Protein AF-A0A849PS55-F1 (afdb_monomer_lite)

Structure (mmCIF, N/CA/C/O backbone):
data_AF-A0A849PS55-F1
#
_entry.id   AF-A0A849PS55-F1
#
loop_
_atom_site.group_PDB
_atom_site.id
_atom_site.type_symbol
_atom_site.label_atom_id
_atom_site.label_alt_id
_atom_site.label_comp_id
_atom_site.label_asym_id
_atom_site.label_entity_id
_atom_site.label_seq_id
_atom_site.pdbx_PDB_ins_code
_atom_site.Cartn_x
_atom_site.Cartn_y
_atom_site.Cartn_z
_atom_site.occupancy
_atom_site.B_iso_or_equiv
_atom_site.auth_seq_id
_atom_site.auth_comp_id
_atom_site.auth_asym_id
_atom_site.auth_atom_id
_atom_site.pdbx_PDB_model_num
ATOM 1 N N . MET A 1 1 ? -7.840 -4.695 31.602 1.00 56.06 1 MET A N 1
ATOM 2 C CA . MET A 1 1 ? -7.230 -6.042 31.781 1.00 56.06 1 MET A CA 1
ATOM 3 C C . MET A 1 1 ? -6.314 -6.286 30.586 1.00 56.06 1 MET A C 1
ATOM 5 O O . MET A 1 1 ? -6.640 -5.770 29.528 1.00 56.06 1 MET A O 1
ATOM 9 N N . GLU A 1 2 ? -5.178 -6.975 30.726 1.00 69.38 2 GLU A N 1
ATOM 10 C CA . GLU A 1 2 ? -4.249 -7.194 29.599 1.00 69.38 2 GLU A CA 1
ATOM 11 C C . GLU A 1 2 ? -4.324 -8.646 29.107 1.00 69.38 2 GLU A C 1
ATOM 13 O O . GLU A 1 2 ? -4.064 -9.576 29.873 1.00 69.38 2 GLU A O 1
ATOM 18 N N . GLN A 1 3 ? -4.688 -8.835 27.836 1.00 82.94 3 GLN A N 1
ATOM 19 C CA . GLN A 1 3 ? -4.616 -10.119 27.136 1.00 82.94 3 GLN A CA 1
ATOM 20 C C . GLN A 1 3 ? -3.331 -10.145 26.301 1.00 82.94 3 GLN A C 1
ATOM 22 O O . GLN A 1 3 ? -3.049 -9.205 25.558 1.00 82.94 3 GLN A O 1
ATOM 27 N N . SER A 1 4 ? -2.525 -11.206 26.410 1.00 91.31 4 SER A N 1
ATOM 28 C CA . SER A 1 4 ? -1.261 -11.279 25.669 1.00 91.31 4 SER A CA 1
ATOM 29 C C . SER A 1 4 ? -1.459 -11.784 24.237 1.00 91.31 4 SER A C 1
ATOM 31 O O . SER A 1 4 ? -2.313 -12.630 23.964 1.00 91.31 4 SER A O 1
ATOM 33 N N . ILE A 1 5 ? -0.600 -11.330 23.319 1.00 92.50 5 ILE A N 1
ATOM 34 C CA . ILE A 1 5 ? -0.560 -11.826 21.932 1.00 92.50 5 ILE A CA 1
ATOM 35 C C . ILE A 1 5 ? -0.386 -13.354 21.898 1.00 92.50 5 ILE A C 1
ATOM 37 O O . ILE A 1 5 ? -0.986 -14.034 21.072 1.00 92.50 5 ILE A O 1
ATOM 41 N N . GLU A 1 6 ? 0.392 -13.920 22.825 1.00 94.12 6 GLU A N 1
ATOM 42 C CA . GLU A 1 6 ? 0.578 -15.370 22.920 1.00 94.12 6 GLU A CA 1
ATOM 43 C C . GLU A 1 6 ? -0.731 -16.100 23.255 1.00 94.12 6 GLU A C 1
ATOM 45 O O . GLU A 1 6 ? -1.026 -17.142 22.674 1.00 94.12 6 GLU A O 1
ATOM 50 N N . GLN A 1 7 ? -1.542 -15.555 24.165 1.00 94.44 7 GLN A N 1
ATOM 51 C CA . GLN A 1 7 ? -2.845 -16.130 24.501 1.00 94.44 7 GLN A CA 1
ATOM 52 C C . GLN A 1 7 ? -3.803 -16.070 23.309 1.00 94.44 7 GLN A C 1
ATOM 54 O O . GLN A 1 7 ? -4.452 -17.074 23.013 1.00 94.44 7 GLN A O 1
ATOM 59 N N . ILE A 1 8 ? -3.840 -14.936 22.602 1.00 95.88 8 ILE A N 1
ATOM 60 C CA . ILE A 1 8 ? -4.640 -14.756 21.381 1.00 95.88 8 ILE A CA 1
ATOM 61 C C . ILE A 1 8 ? -4.230 -15.783 20.322 1.00 95.88 8 ILE A C 1
ATOM 63 O O . ILE A 1 8 ? -5.078 -16.503 19.801 1.00 95.88 8 ILE A O 1
ATOM 67 N N . ASN A 1 9 ? -2.928 -15.933 20.069 1.00 95.44 9 ASN A N 1
ATOM 68 C CA . ASN A 1 9 ? -2.418 -16.905 19.102 1.00 95.44 9 ASN A CA 1
ATOM 69 C C . ASN A 1 9 ? -2.817 -18.343 19.464 1.00 95.44 9 ASN A C 1
ATOM 71 O O . ASN A 1 9 ? -3.275 -19.080 18.596 1.00 95.44 9 ASN A O 1
ATOM 75 N N . ARG A 1 10 ? -2.752 -18.732 20.747 1.00 97.06 10 ARG A N 1
ATOM 76 C CA . ARG A 1 10 ? -3.225 -20.059 21.186 1.00 97.06 10 ARG A CA 1
ATOM 77 C C . ARG A 1 10 ? -4.725 -20.260 20.951 1.00 97.06 10 ARG A C 1
ATOM 79 O O . ARG A 1 10 ? -5.136 -21.386 20.683 1.00 97.06 10 ARG A O 1
ATOM 86 N N . LYS A 1 11 ? -5.553 -19.215 21.083 1.00 97.06 11 LYS A N 1
ATOM 87 C CA . LYS A 1 11 ? -6.988 -19.292 20.750 1.00 97.06 11 LYS A CA 1
ATOM 88 C C . LYS A 1 11 ? -7.195 -19.439 19.240 1.00 97.06 11 LYS A C 1
ATOM 90 O O . LYS A 1 11 ? -8.008 -20.261 18.830 1.00 97.06 11 LYS A O 1
ATOM 95 N N . ILE A 1 12 ? -6.430 -18.709 18.421 1.00 96.38 12 ILE A N 1
ATOM 96 C CA . ILE A 1 12 ? -6.475 -18.814 16.952 1.00 96.38 12 ILE A CA 1
ATOM 97 C C . ILE A 1 12 ? -6.113 -20.235 16.508 1.00 96.38 12 ILE A C 1
ATOM 99 O O . ILE A 1 12 ? -6.853 -20.839 15.738 1.00 96.38 12 ILE A O 1
ATOM 103 N N . GLU A 1 13 ? -5.028 -20.803 17.041 1.00 97.00 13 GLU A N 1
ATOM 104 C CA . GLU A 1 13 ? -4.585 -22.171 16.729 1.00 97.00 13 GLU A CA 1
ATOM 105 C C . GLU A 1 13 ? -5.632 -23.238 17.081 1.00 97.00 13 GLU A C 1
ATOM 107 O O . GLU A 1 13 ? -5.720 -24.266 16.411 1.00 97.00 13 GLU A O 1
ATOM 112 N N . LYS A 1 14 ? -6.437 -22.997 18.121 1.00 97.44 14 LYS A N 1
ATOM 113 C CA . LYS A 1 14 ? -7.526 -23.891 18.540 1.00 97.44 14 LYS A CA 1
ATOM 114 C C . LYS A 1 14 ? -8.840 -23.662 17.794 1.00 97.44 14 LYS A C 1
ATOM 116 O O . LYS A 1 14 ? -9.719 -24.513 17.875 1.00 97.44 14 LYS A O 1
ATOM 121 N N . GLY A 1 15 ? -8.975 -22.546 17.075 1.00 97.00 15 GLY A N 1
ATOM 122 C CA . GLY A 1 15 ? -10.241 -22.116 16.474 1.00 97.00 15 GLY A CA 1
ATOM 123 C C . GLY A 1 15 ? -11.233 -21.506 17.472 1.00 97.00 15 GLY A C 1
ATOM 124 O O . GLY A 1 15 ? -12.406 -21.370 17.143 1.00 97.00 15 GLY A O 1
ATOM 125 N N . ASP A 1 16 ? -10.768 -21.128 18.665 1.00 97.31 16 ASP A N 1
ATOM 126 C CA . ASP A 1 16 ? -11.589 -20.569 19.749 1.00 97.31 16 ASP A CA 1
ATOM 127 C C . ASP A 1 16 ? -11.603 -19.029 19.752 1.00 97.31 16 ASP A C 1
ATOM 129 O O . ASP A 1 16 ? -12.314 -18.419 20.548 1.00 97.31 16 ASP A O 1
ATOM 133 N N . ALA A 1 17 ? -10.775 -18.389 18.919 1.00 97.69 17 ALA A N 1
ATOM 134 C CA . ALA A 1 17 ? -10.636 -16.937 18.913 1.00 97.69 17 ALA A CA 1
ATOM 135 C C . ALA A 1 17 ? -11.891 -16.242 18.369 1.00 97.69 17 ALA A C 1
ATOM 137 O O . ALA A 1 17 ? -12.381 -16.575 17.287 1.00 97.69 17 ALA A O 1
ATOM 138 N N . VAL A 1 18 ? -12.353 -15.211 19.073 1.00 98.12 18 VAL A N 1
ATOM 139 C CA . VAL A 1 18 ? -13.412 -14.323 18.588 1.00 98.12 18 VAL A CA 1
ATOM 140 C C . VAL A 1 18 ? -12.795 -13.274 17.667 1.00 98.12 18 VAL A C 1
ATOM 142 O O . VAL A 1 18 ? -12.077 -12.375 18.109 1.00 98.12 18 VAL A O 1
ATOM 145 N N . VAL A 1 19 ? -13.077 -13.394 16.369 1.00 98.12 19 VAL A N 1
ATOM 146 C CA . VAL A 1 19 ? -12.575 -12.488 15.331 1.00 98.12 19 VAL A CA 1
ATOM 147 C C . VAL A 1 19 ? -13.735 -11.695 14.744 1.00 98.12 19 VAL A C 1
ATOM 149 O O . VAL A 1 19 ? -14.672 -12.277 14.199 1.00 98.12 19 VAL A O 1
ATOM 152 N N . LEU A 1 20 ? -13.655 -10.369 14.825 1.00 98.31 20 LEU A N 1
ATOM 153 C CA . LEU A 1 20 ? -14.638 -9.453 14.246 1.00 98.31 20 LEU A CA 1
ATOM 154 C C . LEU A 1 20 ? -13.966 -8.523 13.239 1.00 98.31 20 LEU A C 1
ATOM 156 O O . LEU A 1 20 ? -12.782 -8.222 13.333 1.00 98.31 20 LEU A O 1
ATOM 160 N N . THR A 1 21 ? -14.716 -8.008 12.276 1.00 98.25 21 THR A N 1
ATOM 161 C CA . THR A 1 21 ? -14.261 -6.861 11.484 1.00 98.25 21 THR A CA 1
ATOM 162 C C . THR A 1 21 ? -14.451 -5.567 12.270 1.00 98.25 21 THR A C 1
ATOM 164 O O . THR A 1 21 ? -15.343 -5.465 13.114 1.00 98.25 21 THR A O 1
ATOM 167 N N . ALA A 1 22 ? -13.660 -4.539 11.954 1.00 97.12 22 ALA A N 1
ATOM 168 C CA . ALA A 1 22 ? -13.854 -3.207 12.529 1.00 97.12 22 ALA A CA 1
ATOM 169 C C . ALA A 1 22 ? -15.291 -2.693 12.315 1.00 97.12 22 ALA A C 1
ATOM 171 O O . ALA A 1 22 ? -15.862 -2.086 13.216 1.00 97.12 22 ALA A O 1
ATOM 172 N N . GLN A 1 23 ? -15.904 -3.000 11.164 1.00 96.12 23 GLN A N 1
ATOM 173 C CA . GLN A 1 23 ? -17.297 -2.646 10.889 1.00 96.12 23 GLN A CA 1
ATOM 174 C C . GLN A 1 23 ? -18.285 -3.409 11.784 1.00 96.12 23 GLN A C 1
ATOM 176 O O . GLN A 1 23 ? -19.223 -2.802 12.275 1.00 96.12 23 GLN A O 1
ATOM 181 N N . GLN A 1 24 ? -18.062 -4.695 12.069 1.00 97.69 24 GLN A N 1
ATOM 182 C CA . GLN A 1 24 ? -18.935 -5.460 12.972 1.00 97.69 24 GLN A CA 1
ATOM 183 C C . GLN A 1 24 ? -18.874 -4.944 14.410 1.00 97.69 24 GLN A C 1
ATOM 185 O O . GLN A 1 24 ? -19.912 -4.781 15.044 1.00 97.69 24 GLN A O 1
ATOM 190 N N . VAL A 1 25 ? -17.675 -4.627 14.915 1.00 97.62 25 VAL A N 1
ATOM 191 C CA . VAL A 1 25 ? -17.548 -3.936 16.212 1.00 97.62 25 VAL A CA 1
ATOM 192 C C . VAL A 1 25 ? -18.257 -2.590 16.157 1.00 97.62 25 VAL A C 1
ATOM 194 O O . VAL A 1 25 ? -18.830 -2.139 17.152 1.00 97.62 25 VAL A O 1
ATOM 197 N N . CYS A 1 26 ? -18.262 -1.950 14.984 1.00 94.88 26 CYS A N 1
ATOM 198 C CA . CYS A 1 26 ? -19.046 -0.754 14.816 1.00 94.88 26 CYS A CA 1
ATOM 199 C C . CYS A 1 26 ? -20.550 -1.010 14.989 1.00 94.88 26 CYS A C 1
ATOM 201 O O . CYS A 1 26 ? -21.174 -0.472 15.904 1.00 94.88 26 CYS A O 1
ATOM 203 N N . ASP A 1 27 ? -21.117 -1.898 14.199 1.00 96.38 27 ASP A N 1
ATOM 204 C CA . ASP A 1 27 ? -22.552 -2.157 14.222 1.00 96.38 27 ASP A CA 1
ATOM 205 C C . ASP A 1 27 ? -23.059 -2.554 15.628 1.00 96.38 27 ASP A C 1
ATOM 207 O O . ASP A 1 27 ? -24.096 -2.054 16.061 1.00 96.38 27 ASP A O 1
ATOM 211 N N . LEU A 1 28 ? -22.276 -3.336 16.386 1.00 96.75 28 LEU A N 1
ATOM 212 C CA . LEU A 1 28 ? -22.579 -3.722 17.775 1.00 96.75 28 LEU A CA 1
ATOM 213 C C . LEU A 1 28 ? -22.640 -2.526 18.748 1.00 96.75 28 LEU A C 1
ATOM 215 O O . LEU A 1 28 ? -23.531 -2.433 19.595 1.00 96.75 28 LEU A O 1
ATOM 219 N N . VAL A 1 29 ? -21.713 -1.572 18.628 1.00 95.50 29 VAL A N 1
ATOM 220 C CA . VAL A 1 29 ? -21.737 -0.347 19.450 1.00 95.50 29 VAL A CA 1
ATOM 221 C C . VAL A 1 29 ? -22.937 0.529 19.095 1.00 95.50 29 VAL A C 1
ATOM 223 O O . VAL A 1 29 ? -23.563 1.098 19.988 1.00 95.50 29 VAL A O 1
ATOM 226 N N . ASP A 1 30 ? -23.280 0.645 17.810 1.00 95.50 30 ASP A N 1
ATOM 227 C CA . ASP A 1 30 ? -24.420 1.459 17.377 1.00 95.50 30 ASP A CA 1
ATOM 228 C C . ASP A 1 30 ? -25.770 0.812 17.749 1.00 95.50 30 ASP A C 1
ATOM 230 O O . ASP A 1 30 ? -26.743 1.535 17.977 1.00 95.50 30 ASP A O 1
ATOM 234 N N . SER A 1 31 ? -25.832 -0.517 17.913 1.00 96.50 31 SER A N 1
ATOM 235 C CA . SER A 1 31 ? -26.982 -1.211 18.514 1.00 96.50 31 SER A CA 1
ATOM 236 C C . SER A 1 31 ? -27.041 -1.122 20.044 1.00 96.50 31 SER A C 1
ATOM 238 O O . SER A 1 31 ? -28.026 -1.560 20.640 1.00 96.50 31 SER A O 1
ATOM 240 N N . GLY A 1 32 ? -26.030 -0.528 20.684 1.00 95.44 32 GLY A N 1
ATOM 241 C CA . GLY A 1 32 ? -25.973 -0.321 22.131 1.00 95.44 32 GLY A CA 1
ATOM 242 C C . GLY A 1 32 ? -25.444 -1.513 22.930 1.00 95.44 32 GLY A C 1
ATOM 243 O O . GLY A 1 32 ? -25.710 -1.583 24.129 1.00 95.44 32 GLY A O 1
ATOM 244 N N . GLU A 1 33 ? -24.720 -2.445 22.301 1.00 95.06 33 GLU A N 1
ATOM 245 C CA . GLU A 1 33 ? -24.087 -3.554 23.021 1.00 95.06 33 GLU A CA 1
ATOM 246 C C . GLU A 1 33 ? -22.866 -3.094 23.838 1.00 95.06 33 GLU A C 1
ATOM 248 O O . GLU A 1 33 ? -22.058 -2.275 23.391 1.00 95.06 33 GLU A O 1
ATOM 253 N N . ASP A 1 34 ? -22.726 -3.645 25.050 1.00 92.62 34 ASP A N 1
ATOM 254 C CA . ASP A 1 34 ? -21.574 -3.424 25.935 1.00 92.62 34 ASP A CA 1
ATOM 255 C C . ASP A 1 34 ? -20.465 -4.431 25.610 1.00 92.62 34 ASP A C 1
ATOM 257 O O . ASP A 1 34 ? -20.375 -5.487 26.232 1.00 92.62 34 ASP A O 1
ATOM 261 N N . ILE A 1 35 ? -19.646 -4.112 24.606 1.00 94.25 35 ILE A N 1
ATOM 262 C CA . ILE A 1 35 ? -18.485 -4.925 24.213 1.00 94.25 35 ILE A CA 1
ATOM 263 C C . ILE A 1 35 ? -17.294 -4.582 25.108 1.00 94.25 35 ILE A C 1
ATOM 265 O O . ILE A 1 35 ? -16.918 -3.404 25.219 1.00 94.25 35 ILE A O 1
ATOM 269 N N . ARG A 1 36 ? -16.659 -5.614 25.669 1.00 93.88 36 ARG A N 1
ATOM 270 C CA . ARG A 1 36 ? -15.462 -5.527 26.515 1.00 93.88 36 ARG A CA 1
ATOM 271 C C . ARG A 1 36 ? -14.263 -6.185 25.848 1.00 93.88 36 ARG A C 1
ATOM 273 O O . ARG A 1 36 ? -14.403 -6.993 24.934 1.00 93.88 36 ARG A O 1
ATOM 280 N N . ALA A 1 37 ? -13.058 -5.844 26.309 1.00 91.50 37 ALA A N 1
ATOM 281 C CA . ALA A 1 37 ? -11.817 -6.340 25.702 1.00 91.50 37 ALA A CA 1
ATOM 282 C C . ALA A 1 37 ? -11.661 -7.865 25.815 1.00 91.50 37 ALA A C 1
ATOM 284 O O . ALA A 1 37 ? -10.933 -8.466 25.038 1.00 91.50 37 ALA A O 1
ATOM 285 N N . GLU A 1 38 ? -12.358 -8.495 26.762 1.00 90.56 38 GLU A N 1
ATOM 286 C CA . GLU A 1 38 ? -12.392 -9.950 26.940 1.00 90.56 38 GLU A CA 1
ATOM 287 C C . GLU A 1 38 ? -13.316 -10.681 25.949 1.00 90.56 38 GLU A C 1
ATOM 289 O O . GLU A 1 38 ? -13.162 -11.888 25.763 1.00 90.56 38 GLU A O 1
ATOM 294 N N . ASP A 1 39 ? -14.234 -9.962 25.292 1.00 93.38 39 ASP A N 1
ATOM 295 C CA . ASP A 1 39 ? -15.229 -10.540 24.380 1.00 93.38 39 ASP A CA 1
ATOM 296 C C . ASP A 1 39 ? -14.698 -10.715 22.950 1.00 93.38 39 ASP A C 1
ATOM 298 O O . ASP A 1 39 ? -15.285 -11.448 22.155 1.00 93.38 39 ASP A O 1
ATOM 302 N N . VAL A 1 40 ? -13.606 -10.029 22.597 1.00 96.50 40 VAL A N 1
ATOM 303 C CA . VAL A 1 40 ? -13.057 -9.984 21.236 1.00 96.50 40 VAL A CA 1
ATOM 304 C C . VAL A 1 40 ? -11.553 -10.194 21.292 1.00 96.50 40 VAL A C 1
ATOM 306 O O . VAL A 1 40 ? -10.855 -9.471 21.990 1.00 96.50 40 VAL A O 1
ATOM 309 N N . ASP A 1 41 ? -11.032 -11.150 20.524 1.00 97.62 41 ASP A N 1
ATOM 310 C CA . ASP A 1 41 ? -9.596 -11.438 20.493 1.00 97.62 41 ASP A CA 1
ATOM 311 C C . ASP A 1 41 ? -8.870 -10.641 19.410 1.00 97.62 41 ASP A C 1
ATOM 313 O O . ASP A 1 41 ? -7.765 -10.136 19.622 1.00 97.62 41 ASP A O 1
ATOM 317 N N . VAL A 1 42 ? -9.482 -10.531 18.230 1.00 97.94 42 VAL A N 1
ATOM 318 C CA . VAL A 1 42 ? -8.893 -9.859 17.069 1.00 97.94 42 VAL A CA 1
ATOM 319 C C . VAL A 1 42 ? -9.951 -9.052 16.339 1.00 97.94 42 VAL A C 1
ATOM 321 O O . VAL A 1 42 ? -11.045 -9.542 16.057 1.00 97.94 42 VAL A O 1
ATOM 324 N N . VAL A 1 43 ? -9.582 -7.833 15.952 1.00 98.25 43 VAL A N 1
ATOM 325 C CA . VAL A 1 43 ? -10.366 -7.005 15.041 1.00 98.25 43 VAL A CA 1
ATOM 326 C C . VAL A 1 43 ? -9.635 -6.843 13.717 1.00 98.25 43 VAL A C 1
ATOM 328 O O . VAL A 1 43 ? -8.548 -6.274 13.658 1.00 98.25 43 VAL A O 1
ATOM 331 N N . THR A 1 44 ? -10.218 -7.317 12.618 1.00 98.19 44 THR A N 1
ATOM 332 C CA . THR A 1 44 ? -9.643 -7.116 11.284 1.00 98.19 44 THR A CA 1
ATOM 333 C C . THR A 1 44 ? -9.990 -5.721 10.772 1.00 98.19 44 THR A C 1
ATOM 335 O O . THR A 1 44 ? -11.167 -5.368 10.635 1.00 98.19 44 THR A O 1
ATOM 338 N N . ALA A 1 45 ? -8.962 -4.943 10.459 1.00 97.50 45 ALA A N 1
ATOM 339 C CA . ALA A 1 45 ? -9.053 -3.582 9.951 1.00 97.50 45 ALA A CA 1
ATOM 340 C C . ALA A 1 45 ? -8.406 -3.494 8.564 1.00 97.50 45 ALA A C 1
ATOM 342 O O . ALA A 1 45 ? -7.545 -4.307 8.223 1.00 97.50 45 ALA A O 1
ATOM 343 N N . ALA A 1 46 ? -8.794 -2.511 7.755 1.00 96.31 46 ALA A N 1
ATOM 344 C CA . ALA A 1 46 ? -8.266 -2.362 6.407 1.00 96.31 46 ALA A CA 1
ATOM 345 C C . ALA A 1 46 ? -8.199 -0.902 5.951 1.00 96.31 46 ALA A C 1
ATOM 347 O O . ALA A 1 46 ? -8.917 -0.025 6.425 1.00 96.31 46 ALA A O 1
ATOM 348 N N . THR A 1 47 ? -7.313 -0.633 5.001 1.00 95.56 47 THR A N 1
ATOM 349 C CA . THR A 1 47 ? -7.223 0.663 4.329 1.00 95.56 47 THR A CA 1
ATOM 350 C C . THR A 1 47 ? -6.857 0.470 2.869 1.00 95.56 47 THR A C 1
ATOM 352 O O . THR A 1 47 ? -6.129 -0.458 2.530 1.00 95.56 47 THR A O 1
ATOM 355 N N . ARG A 1 48 ? -7.365 1.338 1.996 1.00 94.44 48 ARG A N 1
ATOM 356 C CA . ARG A 1 48 ? -7.007 1.403 0.577 1.00 94.44 48 ARG A CA 1
ATOM 357 C C . ARG A 1 48 ? -7.036 2.862 0.160 1.00 94.44 48 ARG A C 1
ATOM 359 O O . ARG A 1 48 ? -8.072 3.509 0.267 1.00 94.44 48 ARG A O 1
ATOM 366 N N . ALA A 1 49 ? -5.905 3.375 -0.301 1.00 92.75 49 ALA A N 1
ATOM 367 C CA . ALA A 1 49 ? -5.788 4.770 -0.709 1.00 92.75 49 ALA A CA 1
ATOM 368 C C . ALA A 1 49 ? -4.639 4.949 -1.703 1.00 92.75 49 ALA A C 1
ATOM 370 O O . ALA A 1 49 ? -3.903 4.002 -1.988 1.00 92.75 49 ALA A O 1
ATOM 371 N N . ILE A 1 50 ? -4.471 6.182 -2.181 1.00 93.56 50 ILE A N 1
ATOM 372 C CA . ILE A 1 50 ? -3.223 6.620 -2.804 1.00 93.56 50 ILE A CA 1
ATOM 373 C C . ILE A 1 50 ? -2.115 6.583 -1.747 1.00 93.56 50 ILE A C 1
ATOM 375 O O . ILE A 1 50 ? -2.235 7.184 -0.678 1.00 93.56 50 ILE A O 1
ATOM 379 N N . MET A 1 51 ? -1.046 5.856 -2.049 1.00 94.12 51 MET A N 1
ATOM 380 C CA . MET A 1 51 ? 0.057 5.558 -1.145 1.00 94.12 51 MET A CA 1
ATOM 381 C C . MET A 1 51 ? 1.387 5.872 -1.840 1.00 94.12 51 MET A C 1
ATOM 383 O O . MET A 1 51 ? 2.132 4.980 -2.238 1.00 94.12 51 MET A O 1
ATOM 387 N N . SER A 1 52 ? 1.714 7.158 -1.974 1.00 90.31 52 SER A N 1
ATOM 388 C CA . SER A 1 52 ? 2.922 7.626 -2.679 1.00 90.31 52 SER A CA 1
ATOM 389 C C . SER A 1 52 ? 4.239 7.123 -2.058 1.00 90.31 52 SER A C 1
ATOM 391 O O . SER A 1 52 ? 5.267 7.086 -2.718 1.00 90.31 52 SER A O 1
ATOM 393 N N . GLY A 1 53 ? 4.223 6.673 -0.798 1.00 95.31 53 GLY A N 1
ATOM 394 C CA . GLY A 1 53 ? 5.368 6.044 -0.129 1.00 95.31 53 GLY A CA 1
ATOM 395 C C . GLY A 1 53 ? 5.673 4.608 -0.578 1.00 95.31 53 GLY A C 1
ATOM 396 O O . GLY A 1 53 ? 6.332 3.894 0.180 1.00 95.31 53 GLY A O 1
ATOM 397 N N . THR A 1 54 ? 5.191 4.186 -1.748 1.00 98.06 54 THR A N 1
ATOM 398 C CA . THR A 1 54 ? 5.326 2.826 -2.287 1.00 98.06 54 THR A CA 1
ATOM 399 C C . THR A 1 54 ? 6.546 2.705 -3.193 1.00 98.06 54 THR A C 1
ATOM 401 O O . THR A 1 54 ? 6.819 3.606 -3.982 1.00 98.06 54 THR A O 1
ATOM 404 N N . TYR A 1 55 ? 7.246 1.575 -3.149 1.00 98.19 55 TYR A N 1
ATOM 405 C CA . TYR A 1 55 ? 8.237 1.203 -4.160 1.00 98.19 55 TYR A CA 1
ATOM 406 C C . TYR A 1 55 ? 8.307 -0.317 -4.328 1.00 98.19 55 TYR A C 1
ATOM 408 O O . TYR A 1 55 ? 7.926 -1.056 -3.423 1.00 98.19 55 TYR A O 1
ATOM 416 N N . ALA A 1 56 ? 8.807 -0.783 -5.468 1.00 98.38 56 ALA A N 1
ATOM 417 C CA . ALA A 1 56 ? 9.066 -2.196 -5.722 1.00 98.38 56 ALA A CA 1
ATOM 418 C C . ALA A 1 56 ? 10.569 -2.462 -5.842 1.00 98.38 56 ALA A C 1
ATOM 420 O O . ALA A 1 56 ? 11.309 -1.608 -6.331 1.00 98.38 56 ALA A O 1
ATOM 421 N N . ILE A 1 57 ? 11.000 -3.650 -5.419 1.00 98.06 57 ILE A N 1
ATOM 422 C CA . ILE A 1 57 ? 12.308 -4.221 -5.749 1.00 98.06 57 ILE A CA 1
ATOM 423 C C . ILE A 1 57 ? 12.063 -5.470 -6.588 1.00 98.06 57 ILE A C 1
ATOM 425 O O . ILE A 1 57 ? 11.366 -6.382 -6.141 1.00 98.06 57 ILE A O 1
ATOM 429 N N . LEU A 1 58 ? 12.639 -5.501 -7.786 1.00 97.69 58 LEU A N 1
ATOM 430 C CA . LEU A 1 58 ? 12.483 -6.582 -8.754 1.00 97.69 58 LEU A CA 1
ATOM 431 C C . LEU A 1 58 ? 13.855 -7.170 -9.099 1.00 97.69 58 LEU A C 1
ATOM 433 O O . LEU A 1 58 ? 14.806 -6.415 -9.291 1.00 97.69 58 LEU A O 1
ATOM 437 N N . SER A 1 59 ? 13.936 -8.494 -9.213 1.00 96.38 59 SER A N 1
ATOM 438 C CA . SER A 1 59 ? 15.096 -9.216 -9.743 1.00 96.38 59 SER A CA 1
ATOM 439 C C . SER A 1 59 ? 14.634 -10.240 -10.765 1.00 96.38 59 SER A C 1
ATOM 441 O O . SER A 1 59 ? 13.788 -11.084 -10.452 1.00 96.38 59 SER A O 1
ATOM 443 N N . PHE A 1 60 ? 15.175 -10.174 -11.979 1.00 95.31 60 PHE A N 1
ATOM 444 C CA . PHE A 1 60 ? 14.809 -11.104 -13.045 1.00 95.31 60 PHE A CA 1
ATOM 445 C C . PHE A 1 60 ? 15.900 -11.273 -14.106 1.00 95.31 60 PHE A C 1
ATOM 447 O O . PHE A 1 60 ? 16.676 -10.342 -14.359 1.00 95.31 60 PHE A O 1
ATOM 454 N N . PRO A 1 61 ? 15.975 -12.454 -14.747 1.00 92.25 61 PRO A N 1
ATOM 455 C CA . PRO A 1 61 ? 16.819 -12.659 -15.907 1.00 92.25 61 PRO A CA 1
ATOM 456 C C . PRO A 1 61 ? 16.359 -11.781 -17.074 1.00 92.25 61 PRO A C 1
ATOM 458 O O . PRO A 1 61 ? 15.175 -11.645 -17.369 1.00 92.25 61 PRO A O 1
ATOM 461 N N . VAL A 1 62 ? 17.325 -11.219 -17.785 1.00 85.06 62 VAL A N 1
ATOM 462 C CA . VAL A 1 62 ? 17.135 -10.476 -19.019 1.00 85.06 62 VAL A CA 1
ATOM 463 C C . VAL A 1 62 ? 17.889 -11.178 -20.127 1.00 85.06 62 VAL A C 1
ATOM 465 O O . VAL A 1 62 ? 19.120 -11.152 -20.203 1.00 85.06 62 VAL A O 1
ATOM 468 N N . GLU A 1 63 ? 17.120 -11.775 -21.033 1.00 73.75 63 GLU A N 1
ATOM 469 C CA . GLU A 1 63 ? 17.657 -12.244 -22.298 1.00 73.75 63 GLU A CA 1
ATOM 470 C C . GLU A 1 63 ? 18.157 -11.046 -23.105 1.00 73.75 63 GLU A C 1
ATOM 472 O O . GLU A 1 63 ? 17.402 -10.144 -23.478 1.00 73.75 63 GLU A O 1
ATOM 477 N N . SER A 1 64 ? 19.458 -11.031 -23.374 1.00 66.19 64 SER A N 1
ATOM 478 C CA . SER A 1 64 ? 20.075 -10.065 -24.270 1.00 66.19 64 SER A CA 1
ATOM 479 C C . SER A 1 64 ? 20.928 -10.814 -25.284 1.00 66.19 64 SER A C 1
ATOM 481 O O . SER A 1 64 ? 21.774 -11.635 -24.939 1.00 66.19 64 SER A O 1
ATOM 483 N N . SER A 1 65 ? 20.734 -10.511 -26.569 1.00 56.72 65 SER A N 1
ATOM 484 C CA . SER A 1 65 ? 21.618 -11.002 -27.635 1.00 56.72 65 SER A CA 1
ATOM 485 C C . SER A 1 65 ? 23.024 -10.382 -27.563 1.00 56.72 65 SER A C 1
ATOM 487 O O . SER A 1 65 ? 23.909 -10.759 -28.326 1.00 56.72 65 SER A O 1
ATOM 489 N N . HIS A 1 66 ? 23.223 -9.416 -26.662 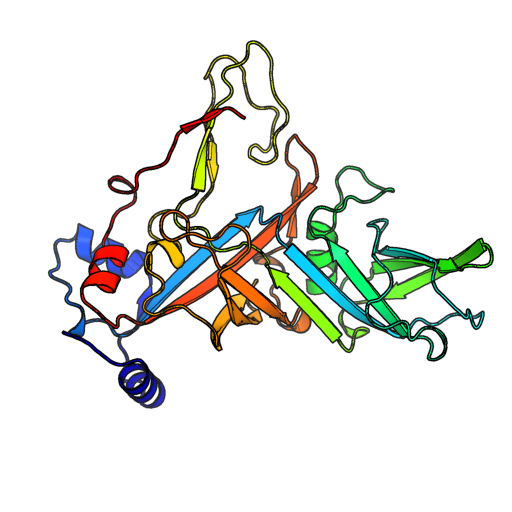1.00 56.00 66 HIS A N 1
ATOM 490 C CA . HIS A 1 66 ? 24.467 -8.705 -26.411 1.00 56.00 66 HIS A CA 1
ATOM 491 C C . HIS A 1 66 ? 24.799 -8.853 -24.929 1.00 56.00 66 HIS A C 1
ATOM 493 O O . HIS A 1 66 ? 24.073 -8.323 -24.095 1.00 56.00 66 HIS A O 1
ATOM 499 N N . SER A 1 67 ? 25.903 -9.519 -24.583 1.00 58.78 67 SER A N 1
ATOM 500 C CA . SER A 1 67 ? 26.395 -9.503 -23.203 1.00 58.78 67 SER A CA 1
ATOM 501 C C . SER A 1 67 ? 26.760 -8.061 -22.828 1.00 58.78 67 SER A C 1
ATOM 503 O O . SER A 1 67 ? 27.804 -7.557 -23.258 1.00 58.78 67 SER A O 1
ATOM 505 N N . PHE A 1 68 ? 25.908 -7.366 -22.076 1.00 69.56 68 PHE A N 1
ATOM 506 C CA . PHE A 1 68 ? 26.211 -6.020 -21.600 1.00 69.56 68 PHE A CA 1
ATOM 507 C C . PHE A 1 68 ? 26.794 -6.086 -20.187 1.00 69.56 68 PHE A C 1
ATOM 509 O O . PHE A 1 68 ? 26.439 -6.936 -19.378 1.00 69.56 68 PHE A O 1
ATOM 516 N N . LEU A 1 69 ? 27.768 -5.217 -19.910 1.00 71.19 69 LEU A N 1
ATOM 517 C CA . LEU A 1 69 ? 28.487 -5.236 -18.635 1.00 71.19 69 LEU A CA 1
ATOM 518 C C . LEU A 1 69 ? 27.723 -4.513 -17.526 1.00 71.19 69 LEU A C 1
ATOM 520 O O . LEU A 1 69 ? 27.944 -4.830 -16.359 1.00 71.19 69 LEU A O 1
ATOM 524 N N . ARG A 1 70 ? 26.897 -3.523 -17.889 1.00 84.00 70 ARG A N 1
ATOM 525 C CA . ARG A 1 70 ? 26.199 -2.650 -16.947 1.00 84.00 70 ARG A CA 1
ATOM 526 C C . ARG A 1 70 ? 24.986 -1.972 -17.582 1.00 84.00 70 ARG A C 1
ATOM 528 O O . ARG A 1 70 ? 25.104 -1.393 -18.667 1.00 84.00 70 ARG A O 1
ATOM 535 N N . ALA A 1 71 ? 23.842 -2.009 -16.902 1.00 90.06 71 ALA A N 1
ATOM 536 C CA . ALA A 1 71 ? 22.697 -1.182 -17.260 1.00 90.06 71 ALA A CA 1
ATOM 537 C C . ALA A 1 71 ? 22.918 0.232 -16.711 1.00 90.06 71 ALA A C 1
ATOM 539 O O . ALA A 1 71 ? 23.313 0.419 -15.560 1.00 90.06 71 ALA A O 1
ATOM 540 N N . LYS A 1 72 ? 22.686 1.242 -17.549 1.00 91.75 72 LYS A N 1
ATOM 541 C CA . LYS A 1 72 ? 22.742 2.649 -17.148 1.00 91.75 72 LYS A CA 1
ATOM 542 C C . LYS A 1 72 ? 21.347 3.180 -16.842 1.00 91.75 72 LYS A C 1
ATOM 544 O O . LYS A 1 72 ? 21.151 3.810 -15.810 1.00 91.75 72 LYS A O 1
ATOM 549 N N . GLU A 1 73 ? 20.398 2.922 -17.736 1.00 95.38 73 GLU A N 1
ATOM 550 C CA . GLU A 1 73 ? 18.999 3.328 -17.594 1.00 95.38 73 GLU A CA 1
ATOM 551 C C . GLU A 1 73 ? 18.108 2.140 -17.944 1.00 95.38 73 GLU A C 1
ATOM 553 O O . GLU A 1 73 ? 18.374 1.417 -18.910 1.00 95.38 73 GLU A O 1
ATOM 558 N N . VAL A 1 74 ? 17.050 1.939 -17.164 1.00 96.50 74 VAL A N 1
ATOM 559 C CA . VAL A 1 74 ? 16.055 0.897 -17.410 1.00 96.50 74 VAL A CA 1
ATOM 560 C C . VAL A 1 74 ? 14.670 1.515 -17.322 1.00 96.50 74 VAL A C 1
ATOM 562 O O . VAL A 1 74 ? 14.411 2.355 -16.464 1.00 96.50 74 VAL A O 1
ATOM 565 N N . TYR A 1 75 ? 13.787 1.105 -18.227 1.00 98.44 75 TYR A N 1
ATOM 566 C CA . TYR A 1 75 ? 12.390 1.517 -18.246 1.00 98.44 75 TYR A CA 1
ATOM 567 C C . TYR A 1 75 ? 11.493 0.290 -18.366 1.00 98.44 75 TYR A C 1
ATOM 569 O O . TYR A 1 75 ? 11.742 -0.557 -19.221 1.00 98.44 75 TYR A O 1
ATOM 577 N N . MET A 1 76 ? 10.430 0.225 -17.570 1.00 98.38 76 MET A N 1
ATOM 578 C CA . MET A 1 76 ? 9.415 -0.832 -17.610 1.00 98.38 76 MET A CA 1
ATOM 579 C C . MET A 1 76 ? 8.078 -0.226 -18.039 1.00 98.38 76 MET A C 1
ATOM 581 O O . MET A 1 76 ? 7.552 0.648 -17.357 1.00 98.38 76 MET A O 1
ATOM 585 N N . ASN A 1 77 ? 7.567 -0.590 -19.219 1.00 98.19 77 ASN A N 1
ATOM 586 C CA . ASN A 1 77 ? 6.454 0.111 -19.886 1.00 98.19 77 ASN A CA 1
ATOM 587 C C . ASN A 1 77 ? 6.647 1.648 -19.939 1.00 98.19 77 ASN A C 1
ATOM 589 O O . ASN A 1 77 ? 5.704 2.437 -19.871 1.00 98.19 77 ASN A O 1
ATOM 593 N N . GLY A 1 78 ? 7.902 2.091 -20.062 1.00 98.31 78 GLY A N 1
ATOM 594 C CA . GLY A 1 78 ? 8.276 3.508 -20.060 1.00 98.31 78 GLY A CA 1
ATOM 595 C C . GLY A 1 78 ? 8.371 4.162 -18.676 1.00 98.31 78 GLY A C 1
ATOM 596 O O . GLY A 1 78 ? 8.832 5.298 -18.606 1.00 98.31 78 GLY A O 1
ATOM 597 N N . VAL A 1 79 ? 8.000 3.477 -17.590 1.00 98.62 79 VAL A N 1
ATOM 598 C CA . VAL A 1 79 ? 8.250 3.939 -16.214 1.00 98.62 79 VAL A CA 1
ATOM 599 C C . VAL A 1 79 ? 9.743 3.775 -15.914 1.00 98.62 79 VAL A C 1
ATOM 601 O O . VAL A 1 79 ? 10.262 2.671 -16.112 1.00 98.62 79 VAL A O 1
ATOM 604 N N . PRO A 1 80 ? 10.462 4.830 -15.495 1.00 98.31 80 PRO A N 1
ATOM 605 C CA . PRO A 1 80 ? 11.876 4.722 -15.159 1.00 98.31 80 PRO A CA 1
ATOM 606 C C . PRO A 1 80 ? 12.087 3.798 -13.953 1.00 98.31 80 PRO A C 1
ATOM 608 O O . PRO A 1 80 ? 11.304 3.793 -13.009 1.00 98.31 80 PRO A O 1
ATOM 611 N N . ALA A 1 81 ? 13.161 3.016 -13.995 1.00 97.31 81 ALA A N 1
ATOM 612 C CA . ALA A 1 81 ? 13.596 2.152 -12.909 1.00 97.31 81 ALA A CA 1
ATOM 613 C C . ALA A 1 81 ? 15.044 2.477 -12.529 1.00 97.31 81 ALA A C 1
ATOM 615 O O . ALA A 1 81 ? 15.908 2.685 -13.388 1.00 97.31 81 ALA A O 1
ATOM 616 N N . HIS A 1 82 ? 15.323 2.488 -11.231 1.00 95.81 82 HIS A N 1
ATOM 617 C CA . HIS A 1 82 ? 16.668 2.635 -10.700 1.00 95.81 82 HIS A CA 1
ATOM 618 C C . HIS A 1 82 ? 17.395 1.291 -10.756 1.00 95.81 82 HIS A C 1
ATOM 620 O O . HIS A 1 82 ? 16.948 0.318 -10.156 1.00 95.81 82 HIS A O 1
ATOM 626 N N . VAL A 1 83 ? 18.527 1.241 -11.460 1.00 93.25 83 VAL A N 1
ATOM 627 C CA . VAL A 1 83 ? 19.376 0.041 -11.536 1.00 93.25 83 VAL A CA 1
ATOM 628 C C . VAL A 1 83 ? 20.065 -0.209 -10.193 1.00 93.25 83 VAL A C 1
ATOM 630 O O . VAL A 1 83 ? 20.637 0.710 -9.601 1.00 93.25 83 VAL A O 1
ATOM 633 N N . GLY A 1 84 ? 20.059 -1.461 -9.745 1.00 87.81 84 GLY A N 1
ATOM 634 C CA . GLY A 1 84 ? 20.551 -1.890 -8.442 1.00 87.81 84 GLY A CA 1
ATOM 635 C C . GLY A 1 84 ? 19.408 -2.302 -7.501 1.00 87.81 84 GLY A C 1
ATOM 636 O O . GLY A 1 84 ? 18.256 -2.384 -7.913 1.00 87.81 84 GLY A O 1
ATOM 637 N N . PRO A 1 85 ? 19.699 -2.579 -6.219 1.00 76.56 85 PRO A N 1
ATOM 638 C CA . PRO A 1 85 ? 20.915 -2.194 -5.497 1.00 76.56 85 PRO A CA 1
ATOM 639 C C . PRO A 1 85 ? 22.127 -3.111 -5.727 1.00 76.56 85 PRO A C 1
ATOM 641 O O . PRO A 1 85 ? 23.249 -2.713 -5.416 1.00 76.56 85 PRO A O 1
ATOM 644 N N . CYS A 1 86 ? 21.925 -4.306 -6.286 1.00 82.19 86 CYS A N 1
ATOM 645 C CA . CYS A 1 86 ? 22.969 -5.310 -6.484 1.00 82.19 86 CYS A CA 1
ATOM 646 C C . CYS A 1 86 ? 23.247 -5.502 -7.989 1.00 82.19 86 CYS A C 1
ATOM 648 O O . CYS A 1 86 ? 22.577 -6.283 -8.641 1.00 82.19 86 CYS A O 1
ATOM 650 N N . PRO A 1 87 ? 24.199 -4.790 -8.609 1.00 71.62 87 PRO A N 1
ATOM 651 C CA . PRO A 1 87 ? 24.434 -4.939 -10.046 1.00 71.62 87 PRO A CA 1
ATOM 652 C C . PRO A 1 87 ? 24.940 -6.355 -10.382 1.00 71.62 87 PRO A C 1
ATOM 654 O O . PRO A 1 87 ? 26.045 -6.735 -9.988 1.00 71.62 87 PRO A O 1
ATOM 657 N N . ASN A 1 88 ? 24.125 -7.131 -11.102 1.00 76.81 88 ASN A N 1
ATOM 658 C CA . ASN A 1 88 ? 24.368 -8.528 -11.477 1.00 76.81 88 ASN A CA 1
ATOM 659 C C . ASN A 1 88 ? 24.257 -8.759 -12.997 1.00 76.81 88 ASN A C 1
ATOM 661 O O . ASN A 1 88 ? 24.073 -9.885 -13.460 1.00 76.81 88 ASN A O 1
ATOM 665 N N . GLU A 1 89 ? 24.426 -7.716 -13.812 1.00 82.00 89 GLU A N 1
ATOM 666 C CA . GLU A 1 89 ? 24.114 -7.759 -15.249 1.00 82.00 89 GLU A CA 1
ATOM 667 C C . GLU A 1 89 ? 25.031 -8.698 -16.042 1.00 82.00 89 GLU A C 1
ATOM 669 O O . GLU A 1 89 ? 24.637 -9.239 -17.072 1.00 82.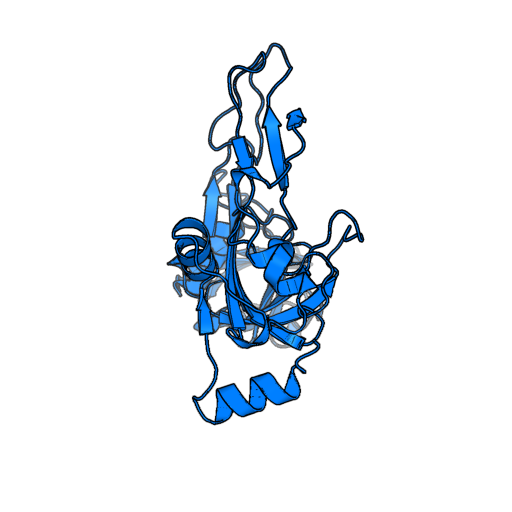00 89 GLU A O 1
ATOM 674 N N . ARG A 1 90 ? 26.229 -8.998 -15.520 1.00 79.81 90 ARG A N 1
ATOM 675 C CA . ARG A 1 90 ? 27.116 -10.037 -16.082 1.00 79.81 90 ARG A CA 1
ATOM 676 C C . ARG A 1 90 ? 26.514 -11.441 -16.031 1.00 79.81 90 ARG A C 1
ATOM 678 O O . ARG A 1 90 ? 26.912 -12.283 -16.829 1.00 79.81 90 ARG A O 1
ATOM 685 N N . LEU A 1 91 ? 25.604 -11.692 -15.092 1.00 83.25 91 LEU A N 1
ATOM 686 C CA . LEU A 1 91 ? 24.840 -12.936 -14.992 1.00 83.25 91 LEU A CA 1
ATOM 687 C C . LEU A 1 91 ? 23.571 -12.894 -15.855 1.00 83.25 91 LEU A C 1
ATOM 689 O O . LEU A 1 91 ? 22.792 -13.840 -15.833 1.00 83.25 91 LEU A O 1
ATOM 693 N N . GLY A 1 92 ? 23.356 -11.802 -16.596 1.00 87.12 92 GLY A N 1
ATOM 694 C CA . GLY A 1 92 ? 22.120 -11.557 -17.321 1.00 87.12 92 GLY A CA 1
ATOM 695 C C . GLY A 1 92 ? 20.942 -11.290 -16.391 1.00 87.12 92 GLY A C 1
ATOM 696 O O . GLY A 1 92 ? 19.828 -11.603 -16.770 1.00 87.12 92 GLY A O 1
ATOM 697 N N . ILE A 1 93 ? 21.163 -10.762 -15.182 1.00 91.06 93 ILE A N 1
ATOM 698 C CA . ILE A 1 93 ? 20.102 -10.438 -14.216 1.00 91.06 93 ILE A CA 1
ATOM 699 C C . ILE A 1 93 ? 20.032 -8.922 -14.045 1.00 91.06 93 ILE A C 1
ATOM 701 O O . ILE A 1 93 ? 21.065 -8.268 -13.885 1.00 91.06 93 ILE A O 1
ATOM 705 N N . LEU A 1 94 ? 18.820 -8.370 -14.065 1.00 93.06 94 LEU A N 1
ATOM 706 C CA . LEU A 1 94 ? 18.566 -7.001 -13.631 1.00 93.06 94 LEU A CA 1
ATOM 707 C C . LEU A 1 94 ? 18.000 -7.005 -12.218 1.00 93.06 94 LEU A C 1
ATOM 709 O O . LEU A 1 94 ? 16.970 -7.627 -11.977 1.00 93.06 94 LEU A O 1
ATOM 713 N N . ASP A 1 95 ? 18.644 -6.240 -11.342 1.00 94.25 95 ASP A N 1
ATOM 714 C CA . ASP A 1 95 ? 18.082 -5.806 -10.068 1.00 94.25 95 ASP A CA 1
ATOM 715 C C . ASP A 1 95 ? 17.618 -4.360 -10.235 1.00 94.25 95 ASP A C 1
ATOM 717 O O . ASP A 1 95 ? 18.391 -3.513 -10.698 1.00 94.25 95 ASP A O 1
ATOM 721 N N . LEU A 1 96 ? 16.350 -4.096 -9.920 1.00 96.19 96 LEU A N 1
ATOM 722 C CA . LEU A 1 96 ? 15.698 -2.810 -10.140 1.00 96.19 96 LEU A CA 1
ATOM 723 C C . LEU A 1 96 ? 14.928 -2.355 -8.904 1.00 96.19 96 LEU A C 1
ATOM 725 O O . LEU A 1 96 ? 14.267 -3.151 -8.238 1.00 96.19 96 LEU A O 1
ATOM 729 N N . MET A 1 97 ? 14.921 -1.045 -8.680 1.00 97.56 97 MET A N 1
ATOM 730 C CA . MET A 1 97 ? 14.021 -0.371 -7.752 1.00 97.56 97 MET A CA 1
ATOM 731 C C . MET A 1 97 ? 13.115 0.594 -8.524 1.00 97.56 97 MET A C 1
ATOM 733 O O . MET A 1 97 ? 13.602 1.422 -9.291 1.00 97.56 97 MET A O 1
ATOM 737 N N . LEU A 1 98 ? 11.801 0.497 -8.330 1.00 97.75 98 LEU A N 1
ATOM 738 C CA . LEU A 1 98 ? 10.817 1.372 -8.980 1.00 97.75 98 LEU A CA 1
ATOM 739 C C . LEU A 1 98 ? 10.028 2.142 -7.932 1.00 97.75 98 LEU A C 1
ATOM 741 O O . LEU A 1 98 ? 9.468 1.521 -7.026 1.00 97.75 98 LEU A O 1
ATOM 745 N N . PHE A 1 99 ? 9.935 3.466 -8.053 1.00 97.81 99 PHE A N 1
ATOM 746 C CA . PHE A 1 99 ? 9.132 4.262 -7.129 1.00 97.81 99 PHE A CA 1
ATOM 747 C C . PHE A 1 99 ? 7.688 4.352 -7.610 1.00 97.81 99 PHE A C 1
ATOM 749 O O . PHE A 1 99 ? 7.415 4.581 -8.782 1.00 97.81 99 PHE A O 1
ATOM 756 N N . GLY A 1 100 ? 6.738 4.195 -6.688 1.00 97.19 100 GLY A N 1
ATOM 757 C CA . GLY A 1 100 ? 5.302 4.184 -6.978 1.00 97.19 100 GLY A CA 1
ATOM 758 C C . GLY A 1 100 ? 4.765 5.492 -7.566 1.00 97.19 100 GLY A C 1
ATOM 759 O O . GLY A 1 100 ? 3.696 5.483 -8.171 1.00 97.19 100 GLY A O 1
ATOM 760 N N . THR A 1 101 ? 5.507 6.588 -7.408 1.00 95.88 101 THR A N 1
ATOM 761 C CA . THR A 1 101 ? 5.198 7.922 -7.944 1.00 95.88 101 THR A CA 1
ATOM 762 C C . THR A 1 101 ? 5.825 8.190 -9.311 1.00 95.88 101 THR A C 1
ATOM 764 O O . THR A 1 101 ? 5.646 9.274 -9.852 1.00 95.88 101 THR A O 1
ATOM 767 N N . ASP A 1 102 ? 6.606 7.260 -9.866 1.00 97.50 102 ASP A N 1
ATOM 768 C CA . ASP A 1 102 ? 7.234 7.475 -11.167 1.00 97.50 102 ASP A CA 1
ATOM 769 C C . ASP A 1 102 ? 6.210 7.337 -12.298 1.00 97.50 102 ASP A C 1
ATOM 771 O O . ASP A 1 102 ? 5.361 6.439 -12.311 1.00 97.50 102 ASP A O 1
ATOM 775 N N . HIS A 1 103 ? 6.295 8.237 -13.276 1.00 97.75 103 HIS A N 1
ATOM 776 C CA . HIS A 1 103 ? 5.394 8.286 -14.426 1.00 97.75 103 HIS A CA 1
ATOM 777 C C . HIS A 1 103 ? 6.068 7.700 -15.667 1.00 97.75 103 HIS A C 1
ATOM 779 O O . HIS A 1 103 ? 7.288 7.778 -15.829 1.00 97.75 103 HIS A O 1
ATOM 785 N N . SER A 1 104 ? 5.274 7.139 -16.578 1.00 98.19 104 SER A N 1
ATOM 786 C CA . SER A 1 104 ? 5.801 6.696 -17.864 1.00 98.19 104 SER A CA 1
ATOM 787 C C . SER A 1 104 ? 6.205 7.888 -18.723 1.00 98.19 104 SER A C 1
ATOM 789 O O . SER A 1 104 ? 5.466 8.860 -18.866 1.00 98.19 104 SER A O 1
ATOM 791 N N . VAL A 1 105 ? 7.367 7.787 -19.366 1.00 98.00 105 VAL A N 1
ATOM 792 C CA . VAL A 1 105 ? 7.810 8.776 -20.363 1.00 98.00 105 VAL A CA 1
ATOM 793 C C . VAL A 1 105 ? 7.072 8.640 -21.699 1.00 98.00 105 VAL A C 1
ATOM 795 O O . VAL A 1 105 ? 7.182 9.518 -22.552 1.00 98.00 105 VAL A O 1
ATOM 798 N N . ASN A 1 106 ? 6.341 7.538 -21.894 1.00 96.75 106 ASN A N 1
ATOM 799 C CA . ASN A 1 106 ? 5.631 7.234 -23.136 1.00 96.75 106 ASN A CA 1
ATOM 800 C C . ASN A 1 106 ? 4.130 7.559 -23.060 1.00 96.75 106 ASN A C 1
ATOM 802 O O . ASN A 1 106 ? 3.514 7.790 -24.097 1.00 96.75 106 ASN A O 1
ATOM 806 N N . ASP A 1 107 ? 3.544 7.556 -21.859 1.00 96.94 107 ASP A N 1
ATOM 807 C CA . ASP A 1 107 ? 2.119 7.806 -21.627 1.00 96.94 107 ASP A CA 1
ATOM 808 C C . ASP A 1 107 ? 1.932 8.593 -20.324 1.00 96.94 107 ASP A C 1
ATOM 810 O O . ASP A 1 107 ? 2.196 8.090 -19.234 1.00 96.94 107 ASP A O 1
ATOM 814 N N . SER A 1 108 ? 1.430 9.824 -20.436 1.00 95.12 108 SER A N 1
ATOM 815 C CA . SER A 1 108 ? 1.207 10.717 -19.295 1.00 95.12 108 SER A CA 1
ATOM 816 C C . SER A 1 108 ? 0.133 10.228 -18.322 1.00 95.12 108 SER A C 1
ATOM 818 O O . SER A 1 108 ? 0.046 10.745 -17.210 1.00 95.12 108 SER A O 1
ATOM 820 N N . ARG A 1 109 ? -0.689 9.249 -18.717 1.00 95.62 109 ARG A N 1
ATOM 821 C CA . ARG A 1 109 ? -1.719 8.637 -17.872 1.00 95.62 109 ARG A CA 1
ATOM 822 C C . ARG A 1 109 ? -1.263 7.355 -17.189 1.00 95.62 109 ARG A C 1
ATOM 824 O O . ARG A 1 109 ? -1.991 6.848 -16.337 1.00 95.62 109 ARG A O 1
ATOM 831 N N . TYR A 1 110 ? -0.085 6.847 -17.535 1.00 98.00 110 TYR A N 1
ATOM 832 C CA . TYR A 1 110 ? 0.461 5.613 -16.993 1.00 98.00 110 TYR A CA 1
ATOM 833 C C . TYR A 1 110 ? 1.608 5.911 -16.024 1.00 98.00 110 TYR A C 1
ATOM 835 O O . TYR A 1 110 ? 2.431 6.798 -16.243 1.00 98.00 110 TYR A O 1
ATOM 843 N N . GLY A 1 111 ? 1.692 5.142 -14.944 1.00 98.12 111 GLY A N 1
ATOM 844 C CA . GLY A 1 111 ? 2.707 5.315 -13.905 1.00 98.12 111 GLY A CA 1
ATOM 845 C C . GLY A 1 111 ? 2.984 4.005 -13.184 1.00 98.12 111 GLY A C 1
ATOM 846 O O . GLY A 1 111 ? 2.352 2.991 -13.481 1.00 98.12 111 GLY A O 1
ATOM 847 N N . ALA A 1 112 ? 3.904 4.021 -12.226 1.00 98.25 112 ALA A N 1
ATOM 848 C CA . ALA A 1 112 ? 4.362 2.822 -11.533 1.00 98.25 112 ALA A CA 1
ATOM 849 C C . ALA A 1 112 ? 3.227 2.045 -10.846 1.00 98.25 112 ALA A C 1
ATOM 851 O O . ALA A 1 112 ? 3.219 0.822 -10.893 1.00 98.25 112 ALA A O 1
ATOM 852 N N . GLY A 1 113 ? 2.211 2.726 -10.302 1.00 98.06 113 GLY A N 1
ATOM 853 C CA . GLY A 1 113 ? 1.013 2.054 -9.784 1.00 98.06 113 GLY A CA 1
ATOM 854 C C . GLY A 1 113 ? 0.297 1.188 -10.831 1.00 98.06 113 GLY A C 1
ATOM 855 O O . GLY A 1 113 ? -0.114 0.069 -10.527 1.00 98.06 113 GLY A O 1
ATOM 856 N N . HIS A 1 114 ? 0.185 1.667 -12.076 1.00 98.50 114 HIS A N 1
ATOM 857 C CA . HIS A 1 114 ? -0.379 0.889 -13.186 1.00 98.50 114 HIS A CA 1
ATOM 858 C C . HIS A 1 114 ? 0.529 -0.296 -13.531 1.00 98.50 114 HIS A C 1
ATOM 860 O O . HIS A 1 114 ? 0.053 -1.423 -13.607 1.00 98.50 114 HIS A O 1
ATOM 866 N N . LEU A 1 115 ? 1.840 -0.058 -13.624 1.00 98.75 115 LEU A N 1
ATOM 867 C CA . LEU A 1 115 ? 2.837 -1.102 -13.866 1.00 98.75 115 LEU A CA 1
ATOM 868 C C . LEU A 1 115 ? 2.801 -2.219 -12.819 1.00 98.75 115 LEU A C 1
ATOM 870 O O . LEU A 1 115 ? 2.853 -3.394 -13.172 1.00 98.75 115 LEU A O 1
ATOM 874 N N . PHE A 1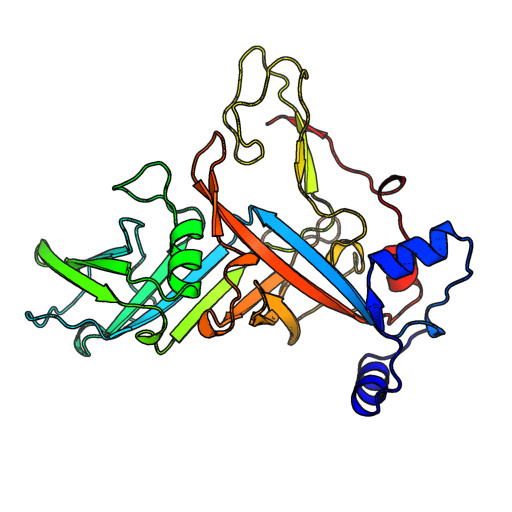 116 ? 2.695 -1.879 -11.535 1.00 98.75 116 PHE A N 1
ATOM 875 C CA . PHE A 1 116 ? 2.633 -2.877 -10.469 1.00 98.75 116 PHE A CA 1
ATOM 876 C C . PHE A 1 116 ? 1.381 -3.747 -10.582 1.00 98.75 116 PHE A C 1
ATOM 878 O O . PHE A 1 116 ? 1.452 -4.947 -10.323 1.00 98.75 116 PHE A O 1
ATOM 885 N N . ARG A 1 117 ? 0.248 -3.166 -10.996 1.00 98.62 117 ARG A N 1
ATOM 886 C CA . ARG A 1 117 ? -0.972 -3.932 -11.263 1.00 98.62 117 ARG A CA 1
ATOM 887 C C . ARG A 1 117 ? -0.837 -4.808 -12.502 1.00 98.62 117 ARG A C 1
ATOM 889 O O . ARG A 1 117 ? -1.202 -5.972 -12.415 1.00 98.62 117 ARG A O 1
ATOM 896 N N . ASP A 1 118 ? -0.278 -4.301 -13.597 1.00 98.69 118 ASP A N 1
ATOM 897 C CA . ASP A 1 118 ? -0.033 -5.102 -14.803 1.00 98.69 118 ASP A CA 1
ATOM 898 C C . ASP A 1 118 ? 0.827 -6.335 -14.473 1.00 98.69 118 ASP A C 1
ATOM 900 O O . ASP A 1 118 ? 0.511 -7.450 -14.889 1.00 98.69 118 ASP A O 1
ATOM 904 N N . LEU A 1 119 ? 1.869 -6.163 -13.650 1.00 98.75 119 LEU A N 1
ATOM 905 C CA . LEU A 1 119 ? 2.674 -7.275 -13.139 1.00 98.75 119 LEU A CA 1
ATOM 906 C C . LEU A 1 119 ? 1.834 -8.252 -12.309 1.00 98.75 119 LEU A C 1
ATOM 908 O O . LEU A 1 119 ? 1.891 -9.452 -12.561 1.00 98.75 119 LEU A O 1
ATOM 912 N N . ALA A 1 120 ? 1.019 -7.766 -11.370 1.00 98.62 120 ALA A N 1
ATOM 913 C CA . ALA A 1 120 ? 0.129 -8.611 -10.570 1.00 98.62 120 ALA A CA 1
ATOM 914 C C . ALA A 1 120 ? -0.960 -9.323 -11.405 1.00 98.62 120 ALA A C 1
ATOM 916 O O . ALA A 1 120 ? -1.430 -10.386 -11.009 1.00 98.62 120 ALA A O 1
ATOM 917 N N . GLU A 1 121 ? -1.341 -8.777 -12.567 1.00 98.69 121 GLU A N 1
ATOM 918 C CA . GLU A 1 121 ? -2.230 -9.398 -13.569 1.00 98.69 121 GLU A CA 1
ATOM 919 C C . GLU A 1 121 ? -1.486 -10.360 -14.513 1.00 98.69 121 GLU A C 1
ATOM 921 O O . GLU A 1 121 ? -2.100 -11.002 -15.362 1.00 98.69 121 GLU A O 1
ATOM 926 N N . ARG A 1 122 ? -0.164 -10.489 -14.345 1.00 98.50 122 ARG A N 1
ATOM 927 C CA . ARG A 1 122 ? 0.746 -11.344 -15.130 1.00 98.50 122 ARG A CA 1
ATOM 928 C C . ARG A 1 122 ? 0.795 -10.901 -16.591 1.00 98.50 122 ARG A C 1
ATOM 930 O O . ARG A 1 122 ? 1.090 -11.680 -17.496 1.00 98.50 122 ARG A O 1
ATOM 937 N N . MET A 1 123 ? 0.538 -9.616 -16.818 1.00 98.56 123 MET A N 1
ATOM 938 C CA . MET A 1 123 ? 0.644 -9.000 -18.126 1.00 98.56 123 MET A CA 1
ATOM 939 C C . MET A 1 123 ? 2.109 -8.903 -18.541 1.00 98.56 123 MET A C 1
ATOM 941 O O . MET A 1 123 ? 3.021 -8.747 -17.727 1.00 98.56 123 MET A O 1
ATOM 945 N N . SER A 1 124 ? 2.329 -8.983 -19.850 1.00 98.12 124 SER A N 1
ATOM 946 C CA . SER A 1 124 ? 3.651 -8.796 -20.432 1.00 98.12 124 SER A CA 1
ATOM 947 C C . SER A 1 124 ? 4.042 -7.317 -20.400 1.00 98.12 124 SER A C 1
ATOM 949 O O . SER A 1 124 ? 3.353 -6.473 -20.974 1.00 98.12 124 SER A O 1
ATOM 951 N N . VAL A 1 125 ? 5.169 -7.020 -19.758 1.00 98.12 125 VAL A N 1
ATOM 952 C CA . VAL A 1 125 ? 5.762 -5.688 -19.606 1.00 98.12 125 VAL A CA 1
ATOM 953 C C . VAL A 1 125 ? 6.990 -5.570 -20.504 1.00 98.12 125 VAL A C 1
ATOM 955 O O . VAL A 1 125 ? 7.868 -6.433 -20.493 1.00 98.12 125 VAL A O 1
ATOM 958 N N . GLU A 1 126 ? 7.083 -4.485 -21.276 1.00 98.00 126 GLU A N 1
ATOM 959 C CA . GLU A 1 126 ? 8.284 -4.163 -22.051 1.00 98.00 126 GLU A CA 1
ATOM 960 C C . GLU A 1 126 ? 9.363 -3.581 -21.131 1.00 98.00 126 GLU A C 1
ATOM 962 O O . GLU A 1 126 ? 9.149 -2.554 -20.488 1.00 98.00 126 GLU A O 1
ATOM 967 N N . VAL A 1 127 ? 10.545 -4.194 -21.121 1.00 97.31 127 VAL A N 1
ATOM 968 C CA . VAL A 1 127 ? 11.734 -3.682 -20.436 1.00 97.31 127 VAL A CA 1
ATOM 969 C C . VAL A 1 127 ? 12.701 -3.144 -21.480 1.00 97.31 127 VAL A C 1
ATOM 971 O O . VAL A 1 127 ? 13.219 -3.893 -22.308 1.00 97.31 127 VAL A O 1
ATOM 974 N N . LYS A 1 128 ? 12.955 -1.837 -21.446 1.00 96.25 128 LYS A N 1
ATOM 975 C CA . LYS A 1 128 ? 13.978 -1.172 -22.256 1.00 96.25 128 LYS A CA 1
ATOM 976 C C . LYS A 1 128 ? 15.215 -0.948 -21.401 1.00 96.25 128 LYS A C 1
ATOM 978 O O . LYS A 1 128 ? 15.125 -0.306 -20.360 1.00 96.25 128 LYS A O 1
ATOM 983 N N . VAL A 1 129 ? 16.365 -1.395 -21.889 1.00 94.44 129 VAL A N 1
ATOM 984 C CA . VAL A 1 129 ? 17.664 -1.197 -21.238 1.00 94.44 129 VAL A CA 1
ATOM 985 C C . VAL A 1 129 ? 18.531 -0.311 -22.122 1.00 94.44 129 VAL A C 1
ATOM 987 O O . VAL A 1 129 ? 18.644 -0.548 -23.325 1.00 94.44 129 VAL A O 1
ATOM 990 N N . VAL A 1 130 ? 19.155 0.699 -21.523 1.00 93.62 130 VAL A N 1
ATOM 991 C CA . VAL A 1 130 ? 20.231 1.496 -22.118 1.00 93.62 130 VAL A CA 1
ATOM 992 C C . VAL A 1 130 ? 21.508 1.180 -21.351 1.00 93.62 130 VAL A C 1
ATOM 994 O O . VAL A 1 130 ? 21.566 1.318 -20.129 1.00 93.62 130 VAL A O 1
ATOM 997 N N . THR A 1 131 ? 22.528 0.721 -22.063 1.00 90.69 131 THR A N 1
ATOM 998 C CA . THR A 1 131 ? 23.817 0.326 -21.485 1.00 90.69 131 THR A CA 1
ATOM 999 C C . THR A 1 131 ? 24.718 1.537 -21.246 1.00 90.69 131 THR A C 1
ATOM 1001 O O . THR A 1 131 ? 24.507 2.623 -21.791 1.00 90.69 131 THR A O 1
ATOM 1004 N N . ASP A 1 132 ? 25.777 1.355 -20.460 1.00 88.00 132 ASP A N 1
ATOM 1005 C CA . ASP A 1 132 ? 26.806 2.377 -20.234 1.00 88.00 132 ASP A CA 1
ATOM 1006 C C . ASP A 1 132 ? 27.578 2.785 -21.505 1.00 88.00 132 ASP A C 1
ATOM 1008 O O . ASP A 1 132 ? 28.135 3.883 -21.560 1.00 88.00 132 ASP A O 1
ATOM 1012 N N . LYS A 1 133 ? 27.561 1.942 -22.543 1.00 88.12 133 LYS A N 1
ATOM 1013 C CA . LYS A 1 133 ? 28.155 2.209 -23.863 1.00 88.12 133 LYS A CA 1
ATOM 1014 C C . LYS A 1 133 ? 27.215 2.918 -24.841 1.00 88.12 133 LYS A C 1
ATOM 1016 O O . LYS A 1 133 ? 27.641 3.260 -25.938 1.00 88.12 133 LYS A O 1
ATOM 1021 N N . GLY A 1 134 ? 25.963 3.159 -24.449 1.00 86.69 134 GLY A N 1
ATOM 1022 C CA . GLY A 1 134 ? 24.955 3.824 -25.279 1.00 86.69 134 GLY A CA 1
ATOM 1023 C C . GLY A 1 134 ? 24.136 2.888 -26.172 1.00 86.69 134 GLY A C 1
ATOM 1024 O O . GLY A 1 134 ? 23.164 3.342 -26.773 1.00 86.69 134 GLY A O 1
ATOM 1025 N N . ASP A 1 135 ? 24.460 1.592 -26.220 1.00 90.00 135 ASP A N 1
ATOM 1026 C CA . ASP A 1 135 ? 23.613 0.593 -26.878 1.00 90.00 135 ASP A CA 1
ATOM 1027 C C . ASP A 1 135 ? 22.295 0.438 -26.115 1.00 90.00 135 ASP A C 1
ATOM 1029 O O . ASP A 1 135 ? 22.271 0.532 -24.883 1.00 90.00 135 ASP A O 1
ATOM 1033 N 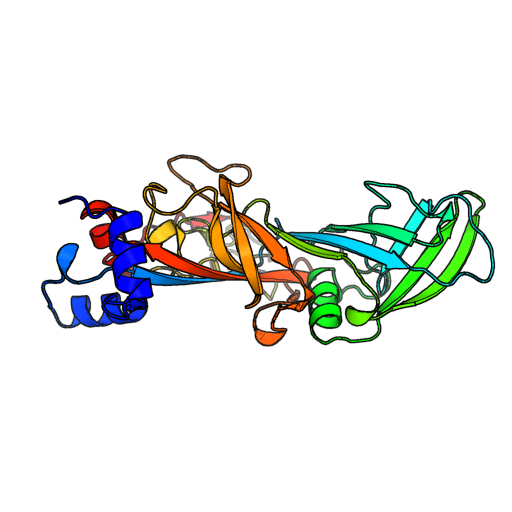N . SER A 1 136 ? 21.203 0.161 -26.832 1.00 91.81 136 SER A N 1
ATOM 1034 C CA . SER A 1 136 ? 19.905 -0.113 -26.214 1.00 91.81 136 SER A CA 1
ATOM 1035 C C . SER A 1 136 ? 19.220 -1.322 -26.829 1.00 91.81 136 SER A C 1
ATOM 1037 O O . SER A 1 136 ? 19.358 -1.591 -28.022 1.00 91.81 136 SER A O 1
ATOM 1039 N N . PHE A 1 137 ? 18.461 -2.037 -26.007 1.00 91.69 137 PHE A N 1
ATOM 1040 C CA . PHE A 1 137 ? 17.636 -3.155 -26.441 1.00 91.69 137 PHE A CA 1
ATOM 1041 C C . PHE A 1 137 ? 16.340 -3.206 -25.630 1.00 91.69 137 PHE A C 1
ATOM 1043 O O . PHE A 1 137 ? 16.176 -2.506 -24.626 1.00 91.69 137 PHE A O 1
ATOM 1050 N N . LYS A 1 138 ? 15.400 -4.019 -26.107 1.00 93.69 138 LYS A N 1
ATOM 1051 C CA . LYS A 1 138 ? 14.103 -4.240 -25.475 1.00 93.69 138 LYS A CA 1
ATOM 1052 C C . LYS A 1 138 ? 13.867 -5.730 -25.302 1.00 93.69 138 LYS A C 1
ATOM 1054 O O . LYS A 1 138 ? 14.224 -6.509 -26.182 1.00 93.69 138 LYS A O 1
ATOM 1059 N N . THR A 1 139 ? 13.231 -6.094 -24.203 1.00 93.50 139 THR A N 1
ATOM 1060 C CA . THR A 1 139 ? 12.728 -7.443 -23.948 1.00 93.50 139 THR A CA 1
ATOM 1061 C C . THR A 1 139 ? 11.341 -7.361 -23.320 1.00 93.50 139 THR A C 1
ATOM 1063 O O . THR A 1 139 ? 10.857 -6.270 -23.009 1.00 93.50 139 THR A O 1
ATOM 1066 N N . LYS A 1 140 ? 10.680 -8.503 -23.168 1.00 96.12 140 LYS A N 1
ATOM 1067 C CA . LYS A 1 140 ? 9.391 -8.614 -22.495 1.00 96.12 140 LYS A CA 1
ATOM 1068 C C . LYS A 1 140 ? 9.506 -9.600 -21.351 1.00 96.12 140 LYS A C 1
ATOM 1070 O O . LYS A 1 140 ? 10.071 -10.670 -21.535 1.00 96.12 140 LYS A O 1
ATOM 1075 N N . VAL A 1 141 ? 8.940 -9.231 -20.212 1.00 97.19 141 VAL A N 1
ATOM 1076 C CA . VAL A 1 141 ? 8.872 -10.076 -19.018 1.00 97.19 141 VAL A CA 1
ATOM 1077 C C . VAL A 1 141 ? 7.465 -10.028 -18.448 1.00 97.19 141 VAL A C 1
ATOM 1079 O O . VAL A 1 141 ? 6.715 -9.080 -18.678 1.00 97.19 141 VAL A O 1
ATOM 1082 N N . THR A 1 142 ? 7.104 -11.053 -17.707 1.00 98.38 142 THR A N 1
ATOM 1083 C CA . THR A 1 142 ? 5.936 -11.113 -16.836 1.00 98.38 142 THR A CA 1
ATOM 1084 C C . THR A 1 142 ? 6.416 -11.216 -15.395 1.00 98.38 142 THR A C 1
ATOM 1086 O O . THR A 1 142 ? 7.602 -11.414 -15.138 1.00 98.38 142 THR A O 1
ATOM 1089 N N . LEU A 1 143 ? 5.503 -11.103 -14.433 1.00 98.50 143 LEU A N 1
ATOM 1090 C CA . LEU A 1 143 ? 5.850 -11.336 -13.033 1.00 98.50 143 LEU A CA 1
ATOM 1091 C C . LEU A 1 143 ? 6.326 -12.782 -12.782 1.00 98.50 143 LEU A C 1
ATOM 1093 O O . LEU A 1 143 ? 7.165 -12.984 -11.919 1.00 98.50 143 LEU A O 1
ATOM 1097 N N . ASP A 1 144 ? 5.880 -13.768 -13.570 1.00 98.31 144 ASP A N 1
ATOM 1098 C CA . ASP A 1 144 ? 6.341 -15.163 -13.431 1.00 98.31 144 ASP A CA 1
ATOM 1099 C C . ASP A 1 144 ? 7.806 -15.361 -13.856 1.00 98.31 144 ASP A C 1
ATOM 1101 O O . ASP A 1 144 ? 8.447 -16.329 -13.448 1.00 98.31 144 ASP A O 1
ATOM 1105 N N . ASP A 1 145 ? 8.359 -14.421 -14.627 1.00 97.25 145 ASP A N 1
ATOM 1106 C CA . ASP A 1 145 ? 9.775 -14.402 -14.994 1.00 97.25 145 ASP A CA 1
ATOM 1107 C C . ASP A 1 145 ? 10.653 -13.784 -13.894 1.00 97.25 145 ASP A C 1
ATOM 1109 O O . ASP A 1 145 ? 11.866 -13.704 -14.071 1.00 97.25 145 ASP A O 1
ATOM 1113 N N . MET A 1 146 ? 10.079 -13.317 -12.777 1.00 97.38 146 MET A N 1
ATOM 1114 C CA . MET A 1 146 ? 10.797 -12.600 -11.719 1.00 97.38 146 MET A CA 1
ATOM 1115 C C . MET A 1 146 ? 10.947 -13.460 -10.463 1.00 97.38 146 MET A C 1
ATOM 1117 O O . MET A 1 146 ? 10.061 -13.454 -9.618 1.00 97.38 146 MET A O 1
ATOM 1121 N N . PRO A 1 147 ? 12.085 -14.146 -10.239 1.00 96.31 147 PRO A N 1
ATOM 1122 C CA . PRO A 1 147 ? 12.295 -14.914 -9.010 1.00 96.31 147 PRO A CA 1
ATOM 1123 C C . PRO A 1 147 ? 12.152 -14.093 -7.723 1.00 96.31 147 PRO A C 1
ATOM 1125 O O . PRO A 1 147 ? 11.915 -14.659 -6.658 1.00 96.31 147 PRO A O 1
ATOM 1128 N N . TYR A 1 148 ? 12.329 -12.773 -7.806 1.00 97.56 148 TYR A N 1
ATOM 1129 C CA . TYR A 1 148 ? 12.131 -11.863 -6.689 1.00 97.56 148 TYR A CA 1
ATOM 1130 C C . TYR A 1 148 ? 11.340 -10.637 -7.138 1.00 97.56 148 TYR A C 1
ATOM 1132 O O . TYR A 1 148 ? 11.774 -9.891 -8.017 1.00 97.56 148 TYR A O 1
ATOM 1140 N N . ALA A 1 149 ? 10.202 -10.403 -6.492 1.00 98.44 149 ALA A N 1
ATOM 1141 C CA . ALA A 1 149 ? 9.381 -9.225 -6.715 1.00 98.44 149 ALA A CA 1
ATOM 1142 C C . ALA A 1 149 ? 8.693 -8.834 -5.406 1.00 98.44 149 ALA A C 1
ATOM 1144 O O . ALA A 1 149 ? 7.762 -9.494 -4.953 1.00 98.44 149 ALA A O 1
ATOM 1145 N N . MET A 1 150 ? 9.166 -7.761 -4.782 1.00 98.50 150 MET A N 1
ATOM 1146 C CA . MET A 1 150 ? 8.696 -7.320 -3.471 1.00 98.50 150 MET A CA 1
ATOM 1147 C C . MET A 1 150 ? 8.185 -5.889 -3.549 1.00 98.50 150 MET A C 1
ATOM 1149 O O . MET A 1 150 ? 8.881 -5.007 -4.053 1.00 98.50 150 MET A O 1
ATOM 1153 N N . LEU A 1 151 ? 6.998 -5.646 -2.996 1.00 98.69 151 LEU A N 1
ATOM 1154 C CA . LEU A 1 151 ? 6.453 -4.304 -2.825 1.00 98.69 151 LEU A CA 1
ATOM 1155 C C . LEU A 1 151 ? 6.690 -3.837 -1.392 1.00 98.69 151 LEU A C 1
ATOM 1157 O O . LEU A 1 151 ? 6.486 -4.589 -0.440 1.00 98.69 151 LEU A O 1
ATOM 1161 N N . TYR A 1 152 ? 7.072 -2.578 -1.245 1.00 98.50 152 TYR A N 1
ATOM 1162 C CA . TYR A 1 152 ? 7.372 -1.942 0.025 1.00 98.50 152 TYR A CA 1
ATOM 1163 C C . TYR A 1 152 ? 6.543 -0.679 0.200 1.00 98.50 152 TYR A C 1
ATOM 1165 O O . TYR A 1 152 ? 6.311 0.075 -0.745 1.00 98.50 152 TYR A O 1
ATOM 1173 N N . GLY A 1 153 ? 6.156 -0.418 1.443 1.00 97.81 153 GLY A N 1
ATOM 1174 C CA . GLY A 1 153 ? 5.595 0.852 1.873 1.00 97.81 153 GLY A CA 1
ATOM 1175 C C . GLY A 1 153 ? 6.487 1.503 2.907 1.00 97.81 153 GLY A C 1
ATOM 1176 O O . GLY A 1 153 ? 6.707 0.921 3.957 1.00 97.81 153 GLY A O 1
ATOM 1177 N N . THR A 1 154 ? 6.961 2.719 2.653 1.00 97.00 154 THR A N 1
ATOM 1178 C CA . THR A 1 154 ? 7.790 3.488 3.601 1.00 97.00 154 THR A CA 1
ATOM 1179 C C . THR A 1 154 ? 6.973 4.292 4.601 1.00 97.00 154 THR A C 1
ATOM 1181 O O . THR A 1 154 ? 7.502 4.709 5.630 1.00 97.00 154 THR A O 1
ATOM 1184 N N . ARG A 1 155 ? 5.713 4.590 4.269 1.00 94.19 155 ARG A N 1
ATOM 1185 C CA . ARG A 1 155 ? 4.828 5.464 5.043 1.00 94.19 155 ARG A CA 1
ATOM 1186 C C . ARG A 1 155 ? 3.371 5.193 4.681 1.00 94.19 155 ARG A C 1
ATOM 1188 O O . ARG A 1 155 ? 2.785 5.952 3.916 1.00 94.19 155 ARG A O 1
ATOM 1195 N N . HIS A 1 156 ? 2.811 4.101 5.182 1.00 95.00 156 HIS A N 1
ATOM 1196 C CA . HIS A 1 156 ? 1.450 3.643 4.882 1.00 95.00 156 HIS A CA 1
ATOM 1197 C C . HIS A 1 156 ? 0.589 3.574 6.150 1.00 95.00 156 HIS A C 1
ATOM 1199 O O . HIS A 1 156 ? 1.072 3.822 7.254 1.00 95.00 156 HIS A O 1
ATOM 1205 N N . ALA A 1 157 ? -0.697 3.244 5.985 1.00 92.69 157 ALA A N 1
ATOM 1206 C CA . ALA A 1 157 ? -1.647 3.041 7.082 1.00 92.69 157 ALA A CA 1
ATOM 1207 C C . ALA A 1 157 ? -1.632 4.187 8.114 1.00 92.69 157 ALA A C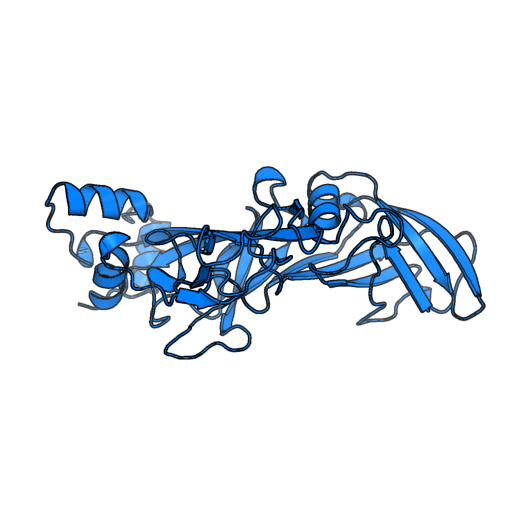 1
ATOM 1209 O O . ALA A 1 157 ? -1.461 3.979 9.304 1.00 92.69 157 ALA A O 1
ATOM 1210 N N . PHE A 1 158 ? -1.761 5.433 7.659 1.00 90.50 158 PHE A N 1
ATOM 1211 C CA . PHE A 1 158 ? -1.757 6.606 8.538 1.00 90.50 158 PHE A CA 1
ATOM 1212 C C . PHE A 1 158 ? -2.939 6.588 9.515 1.00 90.50 158 PHE A C 1
ATOM 1214 O O . PHE A 1 158 ? -4.068 6.334 9.090 1.00 90.50 158 PHE A O 1
ATOM 1221 N N . LYS A 1 159 ? -2.715 6.972 10.776 1.00 84.94 159 LYS A N 1
ATOM 1222 C CA . LYS A 1 159 ? -3.797 7.297 11.718 1.00 84.94 159 LYS A CA 1
ATOM 1223 C C . LYS A 1 159 ? -4.490 8.586 11.292 1.00 84.94 159 LYS A C 1
ATOM 1225 O O . LYS A 1 159 ? -3.985 9.650 11.626 1.00 84.94 159 LYS A O 1
ATOM 1230 N N . ASN A 1 160 ? -5.612 8.457 10.577 1.00 80.25 160 ASN A N 1
ATOM 1231 C CA . ASN A 1 160 ? -6.473 9.530 10.054 1.00 80.25 160 ASN A CA 1
ATOM 1232 C C . ASN A 1 160 ? -5.704 10.656 9.333 1.00 80.25 160 ASN A C 1
ATOM 1234 O O . ASN A 1 160 ? -4.933 11.405 9.926 1.00 80.25 160 ASN A O 1
ATOM 1238 N N . TYR A 1 161 ? -5.909 10.807 8.024 1.00 82.56 161 TYR A N 1
ATOM 1239 C CA . TYR A 1 161 ? -5.212 11.853 7.274 1.00 82.56 161 TYR A CA 1
ATOM 1240 C C . TYR A 1 161 ? -5.914 13.215 7.435 1.00 82.56 161 TYR A C 1
ATOM 1242 O O . TYR A 1 161 ? -6.483 13.523 8.482 1.00 82.56 161 TYR A O 1
ATOM 1250 N N . SER A 1 162 ? -5.858 14.056 6.410 1.00 89.06 162 SER A N 1
ATOM 1251 C CA . SER A 1 162 ? -6.488 15.374 6.402 1.00 89.06 162 SER A CA 1
ATOM 1252 C C . SER A 1 162 ? -7.704 15.413 5.482 1.00 89.06 162 SER A C 1
ATOM 1254 O O . SER A 1 162 ? -7.812 14.629 4.534 1.00 89.06 162 SER A O 1
ATOM 1256 N N . ALA A 1 163 ? -8.591 16.366 5.755 1.00 91.25 163 ALA A N 1
ATOM 1257 C CA . ALA A 1 163 ? -9.491 16.896 4.746 1.00 91.25 163 ALA A CA 1
ATOM 1258 C C . ALA A 1 163 ? -8.755 18.006 3.986 1.00 91.25 163 ALA A C 1
ATOM 1260 O O . ALA A 1 163 ? -8.029 18.800 4.590 1.00 91.25 163 ALA A O 1
ATOM 1261 N N . PHE A 1 164 ? -8.931 18.054 2.676 1.00 93.81 164 PHE A N 1
ATOM 1262 C CA . PHE A 1 164 ? -8.322 19.053 1.811 1.00 93.81 164 PHE A CA 1
ATOM 1263 C C . PHE A 1 164 ? -9.388 19.992 1.271 1.00 93.81 164 PHE A C 1
ATOM 1265 O O . PHE A 1 164 ? -10.507 19.559 1.015 1.00 93.81 164 PHE A O 1
ATOM 1272 N N . VAL A 1 165 ? -9.032 21.265 1.116 1.00 94.94 165 VAL A N 1
ATOM 1273 C CA . VAL A 1 165 ? -9.831 22.316 0.465 1.00 94.94 165 VAL A CA 1
ATOM 1274 C C . VAL A 1 165 ? -8.915 23.194 -0.388 1.00 94.94 165 VAL A C 1
ATOM 1276 O O . VAL A 1 165 ? -7.716 23.259 -0.130 1.00 94.94 165 VAL A O 1
ATOM 1279 N N . ASN A 1 166 ? -9.450 23.905 -1.377 1.00 95.88 166 ASN A N 1
ATOM 1280 C CA . ASN A 1 166 ? -8.691 24.917 -2.115 1.00 95.88 166 ASN A CA 1
ATOM 1281 C C . ASN A 1 166 ? -9.135 26.321 -1.681 1.00 95.88 166 ASN A C 1
ATOM 1283 O O . ASN A 1 166 ? -10.266 26.740 -1.925 1.00 95.88 166 ASN A O 1
ATOM 1287 N N . THR A 1 167 ? -8.242 27.051 -1.011 1.00 96.25 167 THR A N 1
ATOM 1288 C CA . THR A 1 167 ? -8.493 28.420 -0.522 1.00 96.25 167 THR A CA 1
ATOM 1289 C C . THR A 1 167 ? -8.176 29.505 -1.549 1.00 96.25 167 THR A C 1
ATOM 1291 O O . THR A 1 167 ? -8.423 30.676 -1.273 1.00 96.25 167 THR A O 1
ATOM 1294 N N . SER A 1 168 ? -7.570 29.152 -2.682 1.00 95.38 168 SER A N 1
ATOM 1295 C CA . SER A 1 168 ? -7.132 30.117 -3.690 1.00 95.38 168 SER A CA 1
ATOM 1296 C C . SER A 1 168 ? -8.280 30.573 -4.596 1.00 95.38 168 SER A C 1
ATOM 1298 O O . SER A 1 168 ? -9.388 30.029 -4.553 1.00 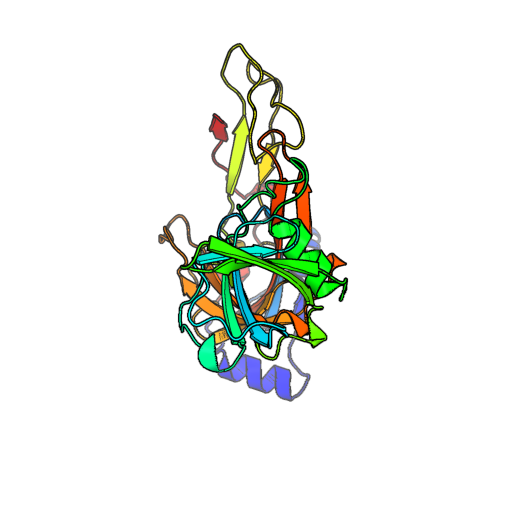95.38 168 SER A O 1
ATOM 1300 N N . ASP A 1 169 ? -8.016 31.594 -5.411 1.00 96.88 169 ASP A N 1
ATOM 1301 C CA . ASP A 1 169 ? -8.978 32.120 -6.382 1.00 96.88 169 ASP A CA 1
ATOM 1302 C C . ASP A 1 169 ? -9.083 31.271 -7.661 1.00 96.88 169 ASP A C 1
ATOM 1304 O O . ASP A 1 169 ? -10.055 31.433 -8.398 1.00 96.88 169 ASP A O 1
ATOM 1308 N N . GLU A 1 170 ? -8.140 30.350 -7.891 1.00 96.44 170 GLU A N 1
ATOM 1309 C CA . GLU A 1 170 ? -8.013 29.555 -9.119 1.00 96.44 170 GLU A CA 1
ATOM 1310 C C . GLU A 1 170 ? -8.095 28.040 -8.843 1.00 96.44 170 GLU A C 1
ATOM 1312 O O . GLU A 1 170 ? -7.777 27.591 -7.737 1.00 96.44 170 GLU A O 1
ATOM 1317 N N . PRO A 1 171 ? -8.522 27.217 -9.818 1.00 95.94 171 PRO A N 1
ATOM 1318 C CA . PRO A 1 171 ? -8.432 25.764 -9.702 1.00 95.94 171 PRO A CA 1
ATOM 1319 C C . PRO A 1 171 ? -6.990 25.289 -9.462 1.00 95.94 171 PRO A C 1
ATOM 1321 O O . PRO A 1 171 ? -6.038 25.876 -9.977 1.00 95.94 171 PRO A O 1
ATOM 1324 N N . ALA A 1 172 ? -6.826 24.210 -8.692 1.00 94.38 172 ALA A N 1
ATOM 1325 C CA . ALA A 1 172 ? -5.513 23.657 -8.359 1.00 94.38 172 ALA A CA 1
ATOM 1326 C C . ALA A 1 172 ? -5.421 22.160 -8.681 1.00 94.38 172 ALA A C 1
ATOM 1328 O O . ALA A 1 172 ? -6.272 21.369 -8.272 1.00 94.38 172 ALA A O 1
ATOM 1329 N N . ALA A 1 173 ? -4.357 21.755 -9.376 1.00 94.56 173 ALA A N 1
ATOM 1330 C CA . ALA A 1 173 ? -4.029 20.345 -9.561 1.00 94.56 173 ALA A CA 1
ATOM 1331 C C . ALA A 1 173 ? -3.504 19.741 -8.250 1.00 94.56 173 ALA A C 1
ATOM 1333 O O . ALA A 1 173 ? -2.689 20.347 -7.554 1.00 94.56 173 ALA A O 1
ATOM 1334 N N . SER A 1 174 ? -3.965 18.541 -7.904 1.00 92.31 174 SER A N 1
ATOM 1335 C CA . SER A 1 174 ? -3.609 17.877 -6.652 1.00 92.31 174 SER A CA 1
ATOM 1336 C C . SER A 1 174 ? -3.741 16.361 -6.748 1.00 92.31 174 SER A C 1
ATOM 1338 O O . SER A 1 174 ? -4.639 15.837 -7.402 1.00 92.31 174 SER A O 1
ATOM 1340 N N . ILE A 1 175 ? -2.899 15.648 -6.000 1.00 91.25 175 ILE A N 1
ATOM 1341 C CA . ILE A 1 175 ? -3.018 14.195 -5.816 1.00 91.25 175 ILE A CA 1
ATOM 1342 C C . ILE A 1 175 ? -4.233 13.804 -4.956 1.00 91.25 175 ILE A C 1
ATOM 1344 O O . ILE A 1 175 ? -4.615 12.639 -4.902 1.00 91.25 175 ILE A O 1
ATOM 1348 N N . PHE A 1 176 ? -4.853 14.765 -4.263 1.00 90.94 176 PHE A N 1
ATOM 1349 C CA . PHE A 1 176 ? -6.004 14.533 -3.382 1.00 90.94 176 PHE A CA 1
ATOM 1350 C C . PHE A 1 176 ? -7.352 14.662 -4.098 1.00 90.94 176 PHE A C 1
ATOM 1352 O O . PHE A 1 176 ? -8.400 14.608 -3.449 1.00 90.94 176 PHE A O 1
ATOM 1359 N N . HIS A 1 177 ? -7.341 14.856 -5.419 1.00 90.06 177 HIS A N 1
ATOM 1360 C CA . HIS A 1 177 ? -8.549 15.030 -6.212 1.00 90.06 177 HIS A CA 1
ATOM 1361 C C . HIS A 1 177 ? -8.387 14.437 -7.618 1.00 90.06 177 HIS A C 1
ATOM 1363 O O . HIS A 1 177 ? -7.355 14.598 -8.268 1.00 90.06 177 HIS A O 1
ATOM 1369 N N . ALA A 1 178 ? -9.419 13.748 -8.111 1.00 89.88 178 ALA A N 1
ATOM 1370 C CA . ALA A 1 178 ? -9.411 13.161 -9.457 1.00 89.88 178 ALA A CA 1
ATOM 1371 C C . ALA A 1 178 ? -9.458 14.226 -10.571 1.00 89.88 178 ALA A C 1
ATOM 1373 O O . ALA A 1 178 ? -8.954 14.015 -11.669 1.00 89.88 178 ALA A O 1
ATOM 1374 N N . MET A 1 179 ? -10.068 15.373 -10.273 1.00 91.44 179 MET A N 1
ATOM 1375 C CA . MET A 1 179 ? -10.175 16.552 -11.143 1.00 91.44 179 MET A CA 1
ATOM 1376 C C . MET A 1 179 ? -9.412 17.731 -10.534 1.00 91.44 179 MET A C 1
ATOM 1378 O O . MET A 1 179 ? -8.963 17.630 -9.391 1.00 91.44 179 MET A O 1
ATOM 1382 N N . GLU A 1 180 ? -9.227 18.826 -11.270 1.00 93.00 180 GLU A N 1
ATOM 1383 C CA . GLU A 1 180 ? -8.714 20.056 -10.656 1.00 93.00 180 GLU A CA 1
ATOM 1384 C C . GLU A 1 180 ? -9.643 20.484 -9.524 1.00 93.00 180 GLU A C 1
ATOM 1386 O O . GLU A 1 180 ? -10.863 20.372 -9.633 1.00 93.00 180 GLU A O 1
ATOM 1391 N N . PHE A 1 181 ? -9.049 20.921 -8.423 1.00 92.81 181 PHE A N 1
ATOM 1392 C CA . PHE A 1 181 ? -9.775 21.198 -7.203 1.00 92.81 181 PHE A CA 1
ATOM 1393 C C . PHE A 1 181 ? -10.345 22.614 -7.233 1.00 92.81 181 PHE A C 1
ATOM 1395 O O . PHE A 1 181 ? -9.591 23.580 -7.391 1.00 92.81 181 PHE A O 1
ATOM 1402 N N . GLY A 1 182 ? -11.666 22.741 -7.102 1.00 95.00 182 GLY A N 1
ATOM 1403 C CA . GLY A 1 182 ? -12.393 23.993 -7.302 1.00 95.00 182 GLY A CA 1
ATOM 1404 C C . GLY A 1 182 ? -11.978 25.111 -6.332 1.00 95.00 182 GLY A C 1
ATOM 1405 O O . GLY A 1 182 ? -11.761 24.845 -5.151 1.00 95.00 182 GLY A O 1
ATOM 1406 N N . PRO A 1 183 ? -11.874 26.376 -6.787 1.00 95.88 183 PRO A N 1
ATOM 1407 C CA . PRO A 1 183 ? -11.383 27.489 -5.970 1.00 95.88 183 PRO A CA 1
ATOM 1408 C C . PRO A 1 183 ? -12.339 27.888 -4.839 1.00 95.88 183 PRO A C 1
ATOM 1410 O O . PRO A 1 183 ? -13.496 27.467 -4.796 1.00 95.88 183 PRO A O 1
ATOM 1413 N N . LYS A 1 184 ? -11.878 28.780 -3.952 1.00 95.69 184 LYS A N 1
ATOM 1414 C CA . LYS A 1 184 ? -12.696 29.494 -2.949 1.00 95.69 184 LYS A CA 1
ATOM 1415 C C . LYS A 1 184 ? -13.536 28.582 -2.052 1.00 95.69 184 LYS A C 1
ATOM 1417 O O . LYS A 1 184 ? -14.682 28.905 -1.742 1.00 95.69 184 LYS A O 1
ATOM 1422 N N . LEU A 1 185 ? -12.959 27.466 -1.610 1.00 95.06 185 LEU A N 1
ATOM 1423 C CA . LEU A 1 185 ? -13.591 26.516 -0.689 1.00 95.06 185 LEU A CA 1
ATOM 1424 C C . LEU A 1 185 ? -14.904 25.923 -1.229 1.00 95.06 185 LEU A C 1
ATOM 1426 O O . LEU A 1 185 ? -15.806 25.602 -0.458 1.00 95.06 185 LEU A O 1
ATOM 1430 N N . THR A 1 186 ? -15.031 25.800 -2.552 1.00 94.50 186 THR A N 1
ATOM 1431 C CA . THR A 1 186 ? -16.228 25.221 -3.185 1.00 94.50 186 THR A CA 1
ATOM 1432 C C . THR A 1 186 ? -16.285 23.699 -3.066 1.00 94.50 186 THR A C 1
ATOM 1434 O O . THR A 1 186 ? -17.368 23.122 -3.135 1.00 94.50 186 THR A O 1
ATOM 1437 N N . GLU A 1 187 ? -15.138 23.059 -2.835 1.00 92.88 187 GLU A N 1
ATOM 1438 C CA . GLU A 1 187 ? -14.991 21.610 -2.755 1.00 92.88 187 GLU A CA 1
ATOM 1439 C C . GLU A 1 187 ? -14.135 21.196 -1.551 1.00 92.88 187 GLU A C 1
ATOM 1441 O O . GLU A 1 187 ? -13.270 21.942 -1.078 1.00 92.88 187 GLU A O 1
ATOM 1446 N N . ALA A 1 188 ? -14.379 19.977 -1.065 1.00 92.44 188 ALA A N 1
ATOM 1447 C CA . ALA A 1 188 ? -13.573 19.323 -0.046 1.00 92.44 188 ALA A CA 1
ATOM 1448 C C . ALA A 1 188 ? -13.394 17.839 -0.387 1.00 92.44 188 ALA A C 1
ATOM 1450 O O . ALA A 1 188 ? -14.355 17.171 -0.772 1.00 92.44 188 ALA A O 1
ATOM 1451 N N . THR A 1 189 ? -12.188 17.308 -0.192 1.00 91.81 189 THR A N 1
ATOM 1452 C CA . THR A 1 189 ? -11.925 15.864 -0.261 1.00 91.81 189 THR A CA 1
ATOM 1453 C C . THR A 1 189 ? -11.326 15.345 1.020 1.00 91.81 189 THR A C 1
ATOM 1455 O O . THR A 1 189 ? -10.753 16.078 1.824 1.00 91.81 189 THR A O 1
ATOM 1458 N N . ILE A 1 190 ? -11.487 14.045 1.224 1.00 88.38 190 ILE A N 1
ATOM 1459 C CA . ILE A 1 190 ? -11.062 13.351 2.426 1.00 88.38 190 ILE A CA 1
ATOM 1460 C C . ILE A 1 190 ? -10.169 12.199 1.986 1.00 88.38 190 ILE A C 1
ATOM 1462 O O . ILE A 1 190 ? -10.516 11.456 1.070 1.00 88.38 190 ILE A O 1
ATOM 1466 N N . SER A 1 191 ? -9.024 12.048 2.646 1.00 82.44 191 SER A N 1
ATOM 1467 C CA . SER A 1 191 ? -8.172 10.873 2.492 1.00 82.44 191 SER A CA 1
ATOM 1468 C C . SER A 1 191 ? -8.158 10.077 3.795 1.00 82.44 191 SER A C 1
ATOM 1470 O O . SER A 1 191 ? -7.936 10.627 4.875 1.00 82.44 191 SER A O 1
ATOM 1472 N N . GLY A 1 192 ? -8.420 8.776 3.707 1.00 80.00 192 GLY A N 1
ATOM 1473 C CA . GLY A 1 192 ? -8.467 7.875 4.855 1.00 80.00 192 GLY A CA 1
ATOM 1474 C C . GLY A 1 192 ? -9.668 6.938 4.821 1.00 80.00 192 GLY A C 1
ATOM 1475 O O . GLY A 1 192 ? -10.564 7.075 3.996 1.00 80.00 192 GLY A O 1
ATOM 1476 N N . CYS A 1 193 ? -9.669 5.975 5.739 1.00 82.38 193 CYS A N 1
ATOM 1477 C CA . CYS A 1 193 ? -10.708 4.947 5.850 1.00 82.38 193 CYS A CA 1
ATOM 1478 C C . CYS A 1 193 ? -11.428 5.003 7.207 1.00 82.38 193 CYS A C 1
ATOM 1480 O O . CYS A 1 193 ? -11.986 4.006 7.644 1.00 82.38 193 CYS A O 1
ATOM 1482 N N . GLY A 1 194 ? -11.362 6.150 7.895 1.00 90.56 194 GLY A N 1
ATOM 1483 C CA . GLY A 1 194 ? -12.075 6.395 9.149 1.00 90.56 194 GLY A CA 1
ATOM 1484 C C . GLY A 1 194 ? -11.939 5.261 10.168 1.00 90.56 194 GLY A C 1
ATOM 1485 O O . GLY A 1 194 ? -10.837 4.788 10.458 1.00 90.56 194 GLY A O 1
ATOM 1486 N N . GLN A 1 195 ? -13.076 4.804 10.681 1.00 93.31 195 GLN A N 1
ATOM 1487 C CA . GLN A 1 195 ? -13.189 3.798 11.732 1.00 93.31 195 GLN A CA 1
ATOM 1488 C C . GLN A 1 195 ? -12.666 2.402 11.366 1.00 93.31 195 GLN A C 1
ATOM 1490 O O . GLN A 1 195 ? -12.404 1.612 12.269 1.00 93.31 195 GLN A O 1
ATOM 1495 N N . ILE A 1 196 ? -12.468 2.092 10.078 1.00 94.00 196 ILE A N 1
ATOM 1496 C CA . ILE A 1 196 ? -11.916 0.794 9.651 1.00 94.00 196 ILE A CA 1
ATOM 1497 C C . ILE A 1 196 ? -10.392 0.812 9.466 1.00 94.00 196 ILE A C 1
ATOM 1499 O O . ILE A 1 196 ? -9.809 -0.228 9.168 1.00 94.00 196 ILE A O 1
ATOM 1503 N N . ASN A 1 197 ? -9.730 1.961 9.642 1.00 94.56 197 ASN A N 1
ATOM 1504 C CA . ASN A 1 197 ? -8.286 2.091 9.458 1.00 94.56 197 ASN A CA 1
ATOM 1505 C C . ASN A 1 197 ? -7.487 1.341 10.556 1.00 94.56 197 ASN A C 1
ATOM 1507 O O . ASN A 1 197 ? -7.739 1.558 11.742 1.00 94.56 197 ASN A O 1
ATOM 1511 N N . PRO A 1 198 ? -6.464 0.535 10.197 1.00 95.75 198 PRO A N 1
ATOM 1512 C CA . PRO A 1 198 ? -5.676 -0.232 11.166 1.00 95.75 198 PRO A CA 1
ATOM 1513 C C . PRO A 1 198 ? -5.017 0.590 12.275 1.00 95.75 198 PRO A C 1
ATOM 1515 O O . PRO A 1 198 ? -5.154 0.260 13.446 1.00 95.75 198 PRO A O 1
ATOM 1518 N N . VAL A 1 199 ? -4.328 1.682 11.934 1.00 95.69 199 VAL A N 1
ATOM 1519 C CA . VAL A 1 199 ? -3.600 2.494 12.924 1.00 95.69 199 VAL A CA 1
ATOM 1520 C C . VAL A 1 199 ? -4.543 3.443 13.661 1.00 95.69 199 VAL A C 1
ATOM 1522 O O . VAL A 1 199 ? -4.242 3.876 14.765 1.00 95.69 199 VAL A O 1
ATOM 1525 N N . LYS A 1 200 ? -5.731 3.737 13.120 1.00 94.56 200 LYS A N 1
ATOM 1526 C CA . LYS A 1 200 ? -6.801 4.333 13.937 1.00 94.56 200 LYS A CA 1
ATOM 1527 C C . LYS A 1 200 ? -7.224 3.373 15.051 1.00 94.56 200 LYS A C 1
ATOM 1529 O O . LYS A 1 200 ? -7.461 3.831 16.162 1.00 94.56 200 LYS A O 1
ATOM 1534 N N . ASN A 1 201 ? -7.324 2.080 14.748 1.00 96.12 201 ASN A N 1
ATOM 1535 C CA . ASN A 1 201 ? -7.766 1.050 15.690 1.00 96.12 201 ASN A CA 1
ATOM 1536 C C . ASN A 1 201 ? -6.694 0.649 16.713 1.00 96.12 201 ASN A C 1
ATOM 1538 O O . ASN A 1 201 ? -7.038 0.116 17.759 1.00 96.12 201 ASN A O 1
ATOM 1542 N N . ASP A 1 202 ? -5.426 0.956 16.450 1.00 95.88 202 ASP A N 1
ATOM 1543 C CA . ASP A 1 202 ? -4.342 0.873 17.430 1.00 95.88 202 ASP A CA 1
ATOM 1544 C C . ASP A 1 202 ? -3.454 2.133 17.362 1.00 95.88 202 ASP A C 1
ATOM 1546 O O . ASP A 1 202 ? -2.360 2.133 16.785 1.00 95.88 202 ASP A O 1
ATOM 1550 N N . PRO A 1 203 ? -3.942 3.258 17.907 1.00 94.38 203 PRO A N 1
ATOM 1551 C CA . PRO A 1 203 ? -3.348 4.575 17.710 1.00 94.38 203 PRO A CA 1
ATOM 1552 C C . PRO A 1 203 ? -2.055 4.809 18.481 1.00 94.38 203 PRO A C 1
ATOM 1554 O O . PRO A 1 203 ? -1.399 5.824 18.236 1.00 94.38 203 PRO A O 1
ATOM 1557 N N . LEU A 1 204 ? -1.730 3.933 19.428 1.00 94.12 204 LEU A N 1
ATOM 1558 C CA . LEU A 1 204 ? -0.497 3.958 20.207 1.00 94.12 204 LEU A CA 1
ATOM 1559 C C . LEU A 1 204 ? 0.489 2.872 19.751 1.00 94.12 204 LEU A C 1
ATOM 1561 O O . LEU A 1 204 ? 1.603 2.830 20.271 1.00 94.12 204 LEU A O 1
ATOM 1565 N N . LEU A 1 205 ? 0.114 2.064 18.747 1.00 94.31 205 LEU A N 1
ATOM 1566 C CA . LEU A 1 205 ? 0.885 0.918 18.262 1.00 94.31 205 LEU A CA 1
ATOM 1567 C C . LEU A 1 205 ? 1.230 -0.055 19.406 1.00 94.31 205 LEU A C 1
ATOM 1569 O O . LEU A 1 205 ? 2.355 -0.542 19.506 1.00 94.31 205 LEU A O 1
ATOM 1573 N N . GLU A 1 206 ? 0.264 -0.297 20.300 1.00 92.12 206 GLU A N 1
ATOM 1574 C CA . GLU A 1 206 ? 0.399 -1.217 21.439 1.00 92.12 206 GLU A CA 1
ATOM 1575 C C . GLU A 1 206 ? 0.458 -2.678 20.972 1.00 92.12 206 GLU A C 1
ATOM 1577 O O . GLU A 1 206 ? 1.156 -3.507 21.558 1.00 92.12 206 GLU A O 1
ATOM 1582 N N . SER A 1 207 ? -0.281 -2.984 19.907 1.00 92.31 207 SER A N 1
ATOM 1583 C CA . SER A 1 207 ? -0.510 -4.326 19.371 1.00 92.31 207 SER A CA 1
ATOM 1584 C C . SER A 1 207 ? 0.101 -4.522 17.975 1.00 92.31 207 SER A C 1
ATOM 1586 O O . SER A 1 207 ? 0.495 -5.634 17.611 1.00 92.31 207 SER A O 1
ATOM 1588 N N . LEU A 1 208 ? 0.217 -3.444 17.193 1.00 95.06 208 LEU A N 1
ATOM 1589 C CA . LEU A 1 208 ? 0.791 -3.428 15.850 1.00 95.06 208 LEU A CA 1
ATOM 1590 C C . LEU A 1 208 ? 2.261 -3.003 15.890 1.00 95.06 208 LEU A C 1
ATOM 1592 O O . LEU A 1 208 ? 2.591 -1.900 16.317 1.00 95.06 208 LEU A O 1
ATOM 1596 N N . GLY A 1 209 ? 3.160 -3.833 15.362 1.00 94.31 209 GLY A N 1
ATOM 1597 C CA . GLY A 1 209 ? 4.587 -3.532 15.381 1.00 94.31 209 GLY A CA 1
ATOM 1598 C C . GLY A 1 209 ? 5.417 -4.435 14.480 1.00 94.31 209 GLY A C 1
ATOM 1599 O O . GLY A 1 209 ? 4.916 -5.068 13.552 1.00 94.31 209 GLY A O 1
ATOM 1600 N N . ILE A 1 210 ? 6.724 -4.469 14.735 1.00 97.12 210 ILE A N 1
ATOM 1601 C CA . ILE A 1 210 ? 7.670 -5.271 13.952 1.00 97.12 210 ILE A CA 1
ATOM 1602 C C . ILE A 1 210 ? 7.251 -6.744 13.993 1.00 97.12 210 ILE A C 1
ATOM 1604 O O . ILE A 1 210 ? 7.091 -7.321 15.065 1.00 97.12 210 ILE A O 1
ATOM 1608 N N . GLY A 1 211 ? 7.114 -7.357 12.818 1.00 96.00 211 GLY A N 1
ATOM 1609 C CA . GLY A 1 211 ? 6.765 -8.770 12.682 1.00 96.00 211 GLY A CA 1
ATOM 1610 C C . GLY A 1 211 ? 5.266 -9.069 12.732 1.00 96.00 211 GLY A C 1
ATOM 1611 O O . GLY A 1 211 ? 4.888 -10.222 12.524 1.00 96.00 211 GLY A O 1
ATOM 1612 N N . THR A 1 212 ? 4.399 -8.071 12.935 1.00 96.38 212 THR A N 1
ATOM 1613 C CA . THR A 1 212 ? 2.954 -8.256 12.756 1.00 96.38 212 THR A CA 1
ATOM 1614 C C . THR A 1 212 ? 2.670 -8.648 11.301 1.00 96.38 212 THR A C 1
ATOM 1616 O O . THR A 1 212 ? 3.054 -7.931 10.370 1.00 96.38 212 THR A O 1
ATOM 1619 N N . ARG A 1 213 ? 2.004 -9.795 11.112 1.00 96.75 213 ARG A N 1
ATOM 1620 C CA . ARG A 1 213 ? 1.536 -10.273 9.804 1.00 96.75 213 ARG A CA 1
ATOM 1621 C C . ARG A 1 213 ? 0.390 -9.403 9.312 1.00 96.75 213 ARG A C 1
ATOM 1623 O O . ARG A 1 213 ? -0.480 -9.015 10.088 1.00 96.75 213 ARG A O 1
ATOM 1630 N N . MET A 1 214 ? 0.382 -9.118 8.021 1.00 97.75 214 MET A N 1
ATOM 1631 C CA . MET A 1 214 ? -0.673 -8.346 7.377 1.00 97.75 214 MET A CA 1
ATOM 1632 C C . MET A 1 214 ? -0.803 -8.741 5.909 1.00 97.75 214 MET A C 1
ATOM 1634 O O . MET A 1 214 ? 0.072 -9.416 5.370 1.00 97.75 214 MET A O 1
ATOM 1638 N N . LEU A 1 215 ? -1.887 -8.321 5.262 1.00 98.62 215 LEU A N 1
ATOM 1639 C CA . LEU A 1 215 ? -2.042 -8.452 3.819 1.00 98.62 215 LEU A CA 1
ATOM 1640 C C . LEU A 1 215 ? -1.796 -7.106 3.141 1.00 98.62 215 LEU A C 1
ATOM 1642 O O . LEU A 1 215 ? -2.527 -6.152 3.409 1.00 98.62 215 LEU A O 1
ATOM 1646 N N . MET A 1 216 ? -0.829 -7.037 2.228 1.00 98.50 216 MET A N 1
ATOM 1647 C CA . MET A 1 216 ? -0.631 -5.899 1.330 1.00 98.50 216 MET A CA 1
ATOM 1648 C C . MET A 1 216 ? -1.127 -6.295 -0.055 1.00 98.50 216 MET A C 1
ATOM 1650 O O . MET A 1 216 ? -0.620 -7.242 -0.652 1.00 98.50 216 MET A O 1
ATOM 1654 N N . ASN A 1 217 ? -2.140 -5.593 -0.563 1.00 98.50 217 ASN A N 1
ATOM 1655 C CA . ASN A 1 217 ? -2.805 -5.937 -1.825 1.00 98.50 217 ASN A CA 1
ATOM 1656 C C . ASN A 1 217 ? -3.258 -7.411 -1.884 1.00 98.50 217 ASN A C 1
ATOM 1658 O O . ASN A 1 217 ? -3.214 -8.040 -2.934 1.00 98.50 217 ASN A O 1
ATOM 1662 N N . GLY A 1 218 ? -3.657 -7.988 -0.747 1.00 98.31 218 GLY A N 1
ATOM 1663 C CA . GLY A 1 218 ? -4.063 -9.395 -0.634 1.00 98.31 218 GLY A CA 1
ATOM 1664 C C . GLY A 1 218 ? -2.920 -10.401 -0.452 1.00 98.31 218 GLY A C 1
ATOM 1665 O O . GLY A 1 218 ? -3.196 -11.530 -0.063 1.00 98.31 218 GLY A O 1
ATOM 1666 N N . SER A 1 219 ? -1.663 -9.997 -0.655 1.00 98.62 219 SER A N 1
ATOM 1667 C CA . SER A 1 219 ? -0.493 -10.849 -0.414 1.00 98.62 219 SER A CA 1
ATOM 1668 C C . SER A 1 219 ? -0.028 -10.758 1.031 1.00 98.62 219 SER A C 1
ATOM 1670 O O . SER A 1 219 ? -0.034 -9.674 1.615 1.00 98.62 219 SER A O 1
ATOM 1672 N N . GLU A 1 220 ? 0.411 -11.875 1.602 1.00 98.38 220 GLU A N 1
ATOM 1673 C CA . GLU A 1 220 ? 0.955 -11.891 2.954 1.00 98.38 220 GLU A CA 1
ATOM 1674 C C . GLU A 1 220 ? 2.285 -11.129 3.039 1.00 98.38 220 GLU A C 1
ATOM 1676 O O . GLU A 1 220 ? 3.178 -11.253 2.198 1.00 98.38 220 GLU A O 1
ATOM 1681 N N . GLY A 1 221 ? 2.409 -10.328 4.091 1.00 98.00 221 GLY A N 1
ATOM 1682 C CA . GLY A 1 221 ? 3.560 -9.492 4.365 1.00 98.00 221 GLY A CA 1
ATOM 1683 C C . GLY A 1 221 ? 3.747 -9.227 5.853 1.00 98.00 221 GLY A C 1
ATOM 1684 O O . GLY A 1 221 ? 3.000 -9.713 6.706 1.00 98.00 221 GLY A O 1
ATOM 1685 N N . PHE A 1 222 ? 4.759 -8.420 6.162 1.00 98.38 222 PHE A N 1
ATOM 1686 C CA . PHE A 1 222 ? 5.132 -8.095 7.536 1.00 98.38 222 PHE A CA 1
ATOM 1687 C C . PHE A 1 222 ? 5.335 -6.601 7.722 1.00 98.38 222 PHE A C 1
ATOM 1689 O O . PHE A 1 222 ? 5.983 -5.937 6.909 1.00 98.38 222 PHE A O 1
ATOM 1696 N N . ILE A 1 223 ? 4.845 -6.090 8.849 1.00 98.44 223 ILE A N 1
ATOM 1697 C CA . ILE A 1 223 ? 5.197 -4.758 9.330 1.00 98.44 223 ILE A CA 1
ATOM 1698 C C . ILE A 1 223 ? 6.674 -4.754 9.745 1.00 98.44 223 ILE A C 1
ATOM 1700 O O . ILE A 1 223 ? 7.128 -5.583 10.533 1.00 98.44 223 ILE A O 1
ATOM 1704 N N . MET A 1 224 ? 7.427 -3.794 9.211 1.00 97.88 224 MET A N 1
ATOM 1705 C CA . MET A 1 224 ? 8.845 -3.571 9.520 1.00 97.88 224 MET A CA 1
ATOM 1706 C C . MET A 1 224 ? 9.049 -2.586 10.679 1.00 97.88 224 MET A C 1
ATOM 1708 O O . MET A 1 224 ? 10.169 -2.438 11.161 1.00 97.88 224 MET A O 1
ATOM 1712 N N . GLY A 1 225 ? 7.988 -1.896 11.107 1.00 96.38 225 GLY A N 1
ATOM 1713 C CA . GLY A 1 225 ? 7.996 -0.910 12.187 1.00 96.38 225 GLY A CA 1
ATOM 1714 C C . GLY A 1 225 ? 7.326 0.406 11.787 1.00 96.38 225 GLY A C 1
ATOM 1715 O O . GLY A 1 225 ? 6.457 0.443 10.913 1.00 96.38 225 GLY A O 1
ATOM 1716 N N . SER A 1 226 ? 7.749 1.494 12.430 1.00 96.00 226 SER A N 1
ATOM 1717 C CA . SER A 1 226 ? 7.266 2.851 12.154 1.00 96.00 226 SER A CA 1
ATOM 1718 C C . SER A 1 226 ? 7.764 3.372 10.808 1.00 96.00 226 SER A C 1
ATOM 1720 O O . SER A 1 226 ? 8.957 3.300 10.512 1.00 96.00 226 SER A O 1
ATOM 1722 N N . GLY A 1 227 ? 6.862 3.933 10.003 1.00 96.00 227 GLY A N 1
ATOM 1723 C CA . GLY A 1 227 ? 7.218 4.519 8.713 1.00 96.00 227 GLY A CA 1
ATOM 1724 C C . GLY A 1 227 ? 7.895 5.891 8.822 1.00 96.00 227 GLY A C 1
ATOM 1725 O O . GLY A 1 227 ? 8.059 6.476 9.899 1.00 96.00 227 GLY A O 1
ATOM 1726 N N . THR A 1 228 ? 8.298 6.443 7.679 1.00 95.62 228 THR A N 1
ATOM 1727 C CA . THR A 1 228 ? 8.934 7.765 7.617 1.00 95.62 228 THR A CA 1
ATOM 1728 C C . THR A 1 228 ? 7.986 8.851 8.130 1.00 95.62 228 THR A C 1
ATOM 1730 O O . THR A 1 228 ? 6.778 8.831 7.891 1.00 95.62 228 THR A O 1
ATOM 1733 N N . ARG A 1 229 ? 8.520 9.840 8.859 1.00 93.19 229 ARG A N 1
ATOM 1734 C CA . ARG A 1 229 ? 7.726 10.919 9.487 1.00 93.19 229 ARG A CA 1
ATOM 1735 C C . ARG A 1 229 ? 6.667 10.420 10.489 1.00 93.19 229 ARG A C 1
ATOM 1737 O O . ARG A 1 229 ? 5.749 11.178 10.797 1.00 93.19 229 ARG A O 1
ATOM 1744 N N . SER A 1 230 ? 6.742 9.168 10.946 1.00 95.06 230 SER A N 1
ATOM 1745 C CA . SER A 1 230 ? 5.893 8.670 12.030 1.00 95.06 230 SER A CA 1
ATOM 1746 C C . SER A 1 230 ? 6.238 9.393 13.333 1.00 95.06 230 SER A C 1
ATOM 1748 O O . SER A 1 230 ? 7.411 9.609 13.639 1.00 95.06 230 SER A O 1
ATOM 1750 N N . SER A 1 231 ? 5.213 9.802 14.074 1.00 94.31 231 SER A N 1
ATOM 1751 C CA . SER A 1 231 ? 5.323 10.391 15.412 1.00 94.31 231 SER A CA 1
ATOM 1752 C C . SER A 1 231 ? 4.213 9.836 16.300 1.00 94.31 231 SER A C 1
ATOM 1754 O O . SER A 1 231 ? 3.293 9.192 15.798 1.00 94.31 231 SER A O 1
ATOM 1756 N N . VAL A 1 232 ? 4.266 10.115 17.603 1.00 91.00 232 VAL A N 1
ATOM 1757 C CA . VAL A 1 232 ? 3.216 9.705 18.554 1.00 91.00 232 VAL A CA 1
ATOM 1758 C C . VAL A 1 232 ? 1.847 10.274 18.149 1.00 91.00 232 VAL A C 1
ATOM 1760 O O . VAL A 1 232 ? 0.822 9.609 18.259 1.00 91.00 232 VAL A O 1
ATOM 1763 N N . GLU A 1 233 ? 1.817 11.496 17.620 1.00 90.00 233 GLU A N 1
ATOM 1764 C CA . GLU A 1 233 ? 0.592 12.177 17.194 1.00 90.00 233 GLU A CA 1
ATOM 1765 C C . GLU A 1 233 ? 0.103 11.706 15.820 1.00 90.00 233 GLU A C 1
ATOM 1767 O O . GLU A 1 233 ? -1.101 11.718 15.561 1.00 90.00 233 GLU A O 1
ATOM 1772 N N . LYS A 1 234 ? 1.026 11.320 14.927 1.00 91.62 234 LYS A N 1
ATOM 1773 C CA . LYS A 1 234 ? 0.742 10.913 13.539 1.00 91.62 234 LYS A CA 1
ATOM 1774 C C . LYS A 1 234 ? 1.430 9.585 13.184 1.00 91.62 234 LYS A C 1
ATOM 1776 O O . LYS A 1 234 ? 2.268 9.556 12.268 1.00 91.62 234 LYS A O 1
ATOM 1781 N N . PRO A 1 235 ? 1.097 8.489 13.887 1.00 95.19 235 PRO A N 1
ATOM 1782 C CA . PRO A 1 235 ? 1.702 7.196 13.640 1.00 95.19 235 PRO A CA 1
ATOM 1783 C C . PRO A 1 235 ? 1.319 6.674 12.255 1.00 95.19 235 PRO A C 1
ATOM 1785 O O . PRO A 1 235 ? 0.237 6.938 11.718 1.00 95.19 235 PRO A O 1
ATOM 1788 N N . ASN A 1 236 ? 2.264 5.965 11.656 1.00 95.94 236 ASN A N 1
ATOM 1789 C CA . ASN A 1 236 ? 2.123 5.259 10.391 1.00 95.94 236 ASN A CA 1
ATOM 1790 C C . ASN A 1 236 ? 3.151 4.120 10.339 1.00 95.94 236 ASN A C 1
ATOM 1792 O O . ASN A 1 236 ? 4.099 4.092 11.133 1.00 95.94 236 ASN A O 1
ATOM 1796 N N . LEU A 1 237 ? 2.967 3.197 9.402 1.00 97.19 237 LEU A N 1
ATOM 1797 C CA . LEU A 1 237 ? 3.708 1.942 9.346 1.00 97.19 237 LEU A CA 1
ATOM 1798 C C . LEU A 1 237 ? 4.538 1.822 8.067 1.00 97.19 237 LEU A C 1
ATOM 1800 O O . LEU A 1 237 ? 4.203 2.386 7.022 1.00 97.19 237 LEU A O 1
ATOM 1804 N N . THR A 1 238 ? 5.611 1.044 8.165 1.00 98.19 238 THR A N 1
ATOM 1805 C CA . THR A 1 238 ? 6.361 0.508 7.026 1.00 98.19 238 THR A CA 1
ATOM 1806 C C . THR A 1 238 ? 6.185 -1.006 6.957 1.00 98.19 238 THR A C 1
ATOM 1808 O O . THR A 1 238 ? 6.051 -1.662 7.992 1.00 98.19 238 THR A O 1
ATOM 1811 N N . ALA A 1 239 ? 6.150 -1.568 5.752 1.00 98.31 239 ALA A N 1
ATOM 1812 C CA . ALA A 1 239 ? 6.015 -3.007 5.542 1.00 98.31 239 ALA A CA 1
ATOM 1813 C C . ALA A 1 239 ? 6.460 -3.428 4.146 1.00 98.31 239 ALA A C 1
ATOM 1815 O O . ALA A 1 239 ? 6.669 -2.589 3.267 1.00 98.31 239 ALA A O 1
ATOM 1816 N N . PHE A 1 240 ? 6.507 -4.741 3.941 1.00 98.56 240 PHE A N 1
ATOM 1817 C CA . PHE A 1 240 ? 6.706 -5.356 2.638 1.00 98.56 240 PHE A CA 1
ATOM 1818 C C . PHE A 1 240 ? 5.791 -6.562 2.437 1.00 98.56 240 PHE A C 1
ATOM 1820 O O . PHE A 1 240 ? 5.370 -7.183 3.415 1.00 98.56 240 PHE A O 1
ATOM 1827 N N . ALA A 1 241 ? 5.539 -6.914 1.179 1.00 98.75 241 ALA A N 1
ATOM 1828 C CA . ALA A 1 241 ? 4.901 -8.168 0.788 1.00 98.75 241 ALA A CA 1
ATOM 1829 C C . ALA A 1 241 ? 5.373 -8.614 -0.601 1.00 98.75 241 ALA A C 1
ATOM 1831 O O . ALA A 1 241 ? 5.823 -7.796 -1.409 1.00 98.75 241 ALA A O 1
ATOM 1832 N N . ASP A 1 242 ? 5.250 -9.911 -0.866 1.00 98.69 242 ASP A N 1
ATOM 1833 C CA . ASP A 1 242 ? 5.595 -10.504 -2.155 1.00 98.69 242 ASP A CA 1
ATOM 1834 C C . ASP A 1 242 ? 4.535 -10.150 -3.208 1.00 98.69 242 ASP A C 1
ATOM 1836 O O . ASP A 1 242 ? 3.335 -10.322 -2.978 1.00 98.69 242 ASP A O 1
ATOM 1840 N N . MET A 1 243 ? 4.963 -9.648 -4.365 1.00 98.75 243 MET A N 1
ATOM 1841 C CA . MET A 1 243 ? 4.069 -9.286 -5.464 1.00 98.75 243 MET A CA 1
ATOM 1842 C C . MET A 1 243 ? 3.385 -10.502 -6.095 1.00 98.75 243 MET A C 1
ATOM 1844 O O . MET A 1 243 ? 2.282 -10.365 -6.621 1.00 98.75 243 MET A O 1
ATOM 1848 N N . HIS A 1 244 ? 3.979 -11.696 -6.014 1.00 98.75 244 HIS A N 1
ATOM 1849 C CA . HIS A 1 244 ? 3.422 -12.903 -6.626 1.00 98.75 244 HIS A CA 1
ATOM 1850 C C . HIS A 1 244 ? 2.064 -13.300 -6.037 1.00 98.75 244 HIS A C 1
ATOM 1852 O O . HIS A 1 244 ? 1.214 -13.828 -6.756 1.00 98.75 244 HIS A O 1
ATOM 1858 N N . GLY A 1 245 ? 1.855 -13.037 -4.745 1.00 98.31 245 GLY A N 1
ATOM 1859 C CA . GLY A 1 245 ? 0.601 -13.318 -4.043 1.00 98.31 245 GLY A CA 1
ATOM 1860 C C . GLY A 1 245 ? -0.430 -12.190 -4.111 1.00 98.31 245 GLY A C 1
ATOM 1861 O O . GLY A 1 245 ? -1.479 -12.299 -3.479 1.00 98.31 245 GLY A O 1
ATOM 1862 N N . MET A 1 246 ? -0.143 -11.084 -4.808 1.00 98.69 246 MET A N 1
ATOM 1863 C CA . MET A 1 246 ? -1.037 -9.925 -4.823 1.00 98.69 246 MET A CA 1
ATOM 1864 C C . MET A 1 246 ? -2.268 -10.165 -5.691 1.00 98.69 246 MET A C 1
ATOM 1866 O O . MET A 1 246 ? -2.198 -10.767 -6.760 1.00 98.69 246 MET A O 1
ATOM 1870 N N . ASN A 1 247 ? -3.398 -9.625 -5.242 1.00 98.50 247 ASN A N 1
ATOM 1871 C CA . ASN A 1 247 ? -4.625 -9.544 -6.013 1.00 98.50 247 ASN A CA 1
ATOM 1872 C C . ASN A 1 247 ? -4.707 -8.165 -6.704 1.00 98.50 247 ASN A C 1
ATOM 1874 O O . ASN A 1 247 ? -4.811 -7.141 -6.013 1.00 98.50 247 ASN A O 1
ATOM 1878 N N . PRO A 1 248 ? -4.727 -8.120 -8.050 1.00 98.12 248 PRO A N 1
ATOM 1879 C CA . PRO A 1 248 ? -4.861 -6.890 -8.830 1.00 98.12 248 PRO A CA 1
ATOM 1880 C C . PRO A 1 248 ? -6.034 -5.988 -8.444 1.00 98.12 248 PRO A C 1
ATOM 1882 O O . PRO A 1 248 ? -5.935 -4.769 -8.565 1.00 98.12 248 PRO A O 1
ATOM 1885 N N . GLU A 1 249 ? -7.138 -6.557 -7.953 1.00 97.56 249 GLU A N 1
ATOM 1886 C CA . GLU A 1 249 ? -8.335 -5.806 -7.559 1.00 97.56 249 GLU A CA 1
ATOM 1887 C C . GLU A 1 249 ? -8.053 -4.788 -6.441 1.00 97.56 249 GLU A C 1
ATOM 1889 O O . GLU A 1 249 ? -8.717 -3.748 -6.343 1.00 97.56 249 GLU A O 1
ATOM 1894 N N . TYR A 1 250 ? -7.048 -5.062 -5.608 1.00 97.56 250 TYR A N 1
ATOM 1895 C CA . TYR A 1 250 ? -6.735 -4.283 -4.415 1.00 97.56 250 TYR A CA 1
ATOM 1896 C C . TYR A 1 250 ? -5.643 -3.225 -4.620 1.00 97.56 250 TYR A C 1
ATOM 1898 O O . TYR A 1 250 ? -5.386 -2.428 -3.717 1.00 97.56 250 TYR A O 1
ATOM 1906 N N . MET A 1 251 ? -5.059 -3.150 -5.816 1.00 97.69 251 MET A N 1
ATOM 1907 C CA . MET A 1 251 ? -3.955 -2.247 -6.141 1.00 97.69 251 MET A CA 1
ATOM 1908 C C . MET A 1 251 ? -4.141 -1.569 -7.497 1.00 97.69 251 MET A C 1
ATOM 1910 O O . MET A 1 251 ? -5.128 -1.790 -8.198 1.00 97.69 251 MET A O 1
ATOM 1914 N N . GLY A 1 252 ? -3.191 -0.717 -7.865 1.00 96.38 252 GLY A N 1
ATOM 1915 C CA . GLY A 1 252 ? -3.054 -0.233 -9.232 1.00 96.38 252 GLY A CA 1
ATOM 1916 C C . GLY A 1 252 ? -2.793 1.251 -9.332 1.00 96.38 252 GLY A C 1
ATOM 1917 O O . GLY A 1 252 ? -2.491 1.919 -8.349 1.00 96.38 252 GLY A O 1
ATOM 1918 N N . GLY A 1 253 ? -2.889 1.765 -10.550 1.00 95.94 253 GLY A N 1
ATOM 1919 C CA . GLY A 1 253 ? -2.760 3.187 -10.794 1.00 95.94 253 GLY A CA 1
ATOM 1920 C C . GLY A 1 253 ? -4.087 3.921 -10.659 1.00 95.94 253 GLY A C 1
ATOM 1921 O O . GLY A 1 253 ? -5.152 3.376 -10.957 1.00 95.94 253 GLY A O 1
ATOM 1922 N N . PHE A 1 254 ? -4.018 5.172 -10.217 1.00 94.81 254 PHE A N 1
ATOM 1923 C CA . PHE A 1 254 ? -5.153 6.081 -10.167 1.00 94.81 254 PHE A CA 1
ATOM 1924 C C . PHE A 1 254 ? -4.766 7.431 -10.742 1.00 94.81 254 PHE A C 1
ATOM 1926 O O . PHE A 1 254 ? -3.780 8.027 -10.323 1.00 94.81 254 PHE A O 1
ATOM 1933 N N . PHE A 1 255 ? -5.538 7.921 -11.704 1.00 94.12 255 PHE A N 1
ATOM 1934 C CA . PHE A 1 255 ? -5.249 9.199 -12.336 1.00 94.12 255 PHE A CA 1
ATOM 1935 C C . PHE A 1 255 ? -5.886 10.345 -11.541 1.00 94.12 255 PHE A C 1
ATOM 1937 O O . PHE A 1 255 ? -7.110 10.458 -11.473 1.00 94.12 255 PHE A O 1
ATOM 1944 N N . THR A 1 256 ? -5.040 11.171 -10.930 1.00 94.62 256 THR A N 1
ATOM 1945 C CA . THR A 1 256 ? -5.416 12.409 -10.231 1.00 94.62 256 THR A CA 1
ATOM 1946 C C . THR A 1 256 ? -5.265 13.612 -11.160 1.00 94.62 256 THR A C 1
ATOM 1948 O O . THR A 1 256 ? -4.705 13.490 -12.252 1.00 94.62 256 THR A O 1
ATOM 1951 N N . SER A 1 257 ? -5.681 14.804 -10.726 1.00 93.62 257 SER A N 1
ATOM 1952 C CA . SER A 1 257 ? -5.386 16.027 -11.489 1.00 93.62 257 SER A CA 1
ATOM 1953 C C . SER A 1 257 ? -3.904 16.389 -11.531 1.00 93.62 257 SER A C 1
ATOM 1955 O O . SER A 1 257 ? -3.492 17.130 -12.419 1.00 93.62 257 SER A O 1
ATOM 1957 N N . ALA A 1 258 ? -3.091 15.843 -10.623 1.00 93.69 258 ALA A N 1
ATOM 1958 C CA . ALA A 1 258 ? -1.637 15.981 -10.647 1.00 93.69 258 ALA A CA 1
ATOM 1959 C C . ALA A 1 258 ? -0.920 14.867 -11.442 1.00 93.69 258 ALA A C 1
ATOM 1961 O O . ALA A 1 258 ? 0.296 14.935 -11.615 1.00 93.69 258 ALA A O 1
ATOM 1962 N N . GLY A 1 259 ? -1.651 13.867 -11.952 1.00 95.19 259 GLY A N 1
ATOM 1963 C CA . GLY A 1 259 ? -1.097 12.741 -12.709 1.00 95.19 259 GLY A CA 1
ATOM 1964 C C . GLY A 1 259 ? -1.361 11.365 -12.079 1.00 95.19 259 GLY A C 1
ATOM 1965 O O . GLY A 1 259 ? -2.162 11.247 -11.143 1.00 95.19 259 GLY A O 1
ATOM 1966 N N . PRO A 1 260 ? -0.752 10.299 -12.633 1.00 96.56 260 PRO A N 1
ATOM 1967 C CA . PRO A 1 260 ? -0.952 8.930 -12.175 1.00 96.56 260 PRO A CA 1
ATOM 1968 C C . PRO A 1 260 ? -0.263 8.655 -10.831 1.00 96.56 260 PRO A C 1
ATOM 1970 O O . PRO A 1 260 ? 0.942 8.792 -10.692 1.00 96.56 260 PRO A O 1
ATOM 1973 N N . GLU A 1 261 ? -1.027 8.155 -9.870 1.00 95.88 261 GLU A N 1
ATOM 1974 C CA . GLU A 1 261 ? -0.578 7.788 -8.527 1.00 95.88 261 GLU A CA 1
ATOM 1975 C C . GLU A 1 261 ? -0.759 6.287 -8.258 1.00 95.88 261 GLU A C 1
ATOM 1977 O O . GLU A 1 261 ? -1.473 5.589 -8.981 1.00 95.88 261 GLU A O 1
ATOM 1982 N N . CYS A 1 262 ? -0.130 5.781 -7.194 1.00 95.69 262 CYS A N 1
ATOM 1983 C CA . CYS A 1 262 ? -0.194 4.371 -6.800 1.00 95.69 262 CYS A CA 1
ATOM 1984 C C . CYS A 1 262 ? -1.229 4.127 -5.693 1.00 95.69 262 CYS A C 1
ATOM 1986 O O . CYS A 1 262 ? -1.142 4.716 -4.616 1.00 95.69 262 CYS A O 1
ATOM 1988 N N . ILE A 1 263 ? -2.177 3.219 -5.933 1.00 95.88 263 ILE A N 1
ATOM 1989 C CA . ILE A 1 263 ? -3.099 2.680 -4.932 1.00 95.88 263 ILE A CA 1
ATOM 1990 C C . ILE A 1 263 ? -2.519 1.402 -4.332 1.00 95.88 263 ILE A C 1
ATOM 1992 O O . ILE A 1 263 ? -2.180 0.461 -5.052 1.00 95.88 263 ILE A O 1
ATOM 1996 N N . VAL A 1 264 ? -2.516 1.344 -3.001 1.00 97.50 264 VAL A N 1
ATOM 1997 C CA . VAL A 1 264 ? -2.156 0.150 -2.228 1.00 97.50 264 VAL A CA 1
ATOM 1998 C C . VAL A 1 264 ? -3.196 -0.078 -1.136 1.00 97.50 264 VAL A C 1
ATOM 2000 O O . VAL A 1 264 ? -3.641 0.872 -0.480 1.00 97.50 264 VAL A O 1
ATOM 2003 N N . SER A 1 265 ? -3.576 -1.337 -0.928 1.00 97.56 265 SER A N 1
ATOM 2004 C CA . SER A 1 265 ? -4.423 -1.763 0.179 1.00 97.56 265 SER A CA 1
ATOM 2005 C C . SER A 1 265 ? -3.637 -2.496 1.259 1.00 97.56 265 SER A C 1
ATOM 2007 O O . SER A 1 265 ? -2.634 -3.159 0.997 1.00 97.56 265 SER A O 1
ATOM 2009 N N . TRP A 1 266 ? -4.135 -2.395 2.484 1.00 97.62 266 TRP A N 1
ATOM 2010 C CA . TRP A 1 266 ? -3.671 -3.126 3.652 1.00 97.62 266 TRP A CA 1
ATOM 2011 C C . TRP A 1 266 ? -4.868 -3.761 4.346 1.00 97.62 266 TRP A C 1
ATOM 2013 O O . TRP A 1 266 ? -5.898 -3.103 4.495 1.00 97.62 266 TRP A O 1
ATOM 2023 N N . ALA A 1 267 ? -4.713 -4.989 4.826 1.00 97.88 267 ALA A N 1
ATOM 2024 C CA . ALA A 1 267 ? -5.593 -5.592 5.818 1.00 97.88 267 ALA A CA 1
ATOM 2025 C C . ALA A 1 267 ? -4.745 -6.114 6.978 1.00 97.88 267 ALA A C 1
ATOM 2027 O O . ALA A 1 267 ? -3.753 -6.811 6.768 1.00 97.88 267 ALA A O 1
ATOM 2028 N N . VAL A 1 268 ? -5.107 -5.740 8.199 1.00 97.88 268 VAL A N 1
ATOM 2029 C CA . VAL A 1 268 ? -4.308 -5.989 9.398 1.00 97.88 268 VAL A CA 1
ATOM 2030 C C . VAL A 1 268 ? -5.206 -6.613 10.467 1.00 97.88 268 VAL A C 1
ATOM 2032 O O . VAL A 1 268 ? -6.265 -6.050 10.764 1.00 97.88 268 VAL A O 1
ATOM 2035 N N . PRO A 1 269 ? -4.814 -7.752 11.059 1.00 97.31 269 PRO A N 1
ATOM 2036 C CA . PRO A 1 269 ? -5.436 -8.244 12.278 1.00 97.31 269 PRO A CA 1
ATOM 2037 C C . PRO A 1 269 ? -4.925 -7.401 13.450 1.00 97.31 269 PRO A C 1
ATOM 2039 O O . PRO A 1 269 ? -3.742 -7.462 13.765 1.00 97.31 269 PRO A O 1
ATOM 2042 N N . VAL A 1 270 ? -5.789 -6.595 14.065 1.00 97.62 270 VAL A N 1
ATOM 2043 C CA . VAL A 1 270 ? -5.479 -5.802 15.264 1.00 97.62 270 VAL A CA 1
ATOM 2044 C C . VAL A 1 270 ? -5.828 -6.646 16.494 1.00 97.62 270 VAL A C 1
ATOM 2046 O O . VAL A 1 270 ? -7.015 -6.867 16.746 1.00 97.62 270 VAL A O 1
ATOM 2049 N N . PRO A 1 271 ? -4.844 -7.175 17.242 1.00 97.00 271 PRO A N 1
ATOM 2050 C CA . PRO A 1 271 ? -5.117 -7.933 18.457 1.00 97.00 271 PRO A CA 1
ATOM 2051 C C . PRO A 1 271 ? -5.669 -7.011 19.546 1.00 97.00 271 PRO A C 1
ATOM 2053 O O . PRO A 1 271 ? -5.099 -5.956 19.817 1.00 97.00 271 PRO A O 1
ATOM 2056 N N . VAL A 1 272 ? -6.750 -7.414 20.209 1.00 96.88 272 VAL A N 1
ATOM 2057 C CA . VAL A 1 272 ? -7.323 -6.644 21.320 1.00 96.88 272 VAL A CA 1
ATOM 2058 C C . VAL A 1 272 ? -6.582 -7.025 22.602 1.00 96.88 272 VAL A C 1
ATOM 2060 O O . VAL A 1 272 ? -6.940 -7.964 23.308 1.00 96.88 272 VAL A O 1
ATOM 2063 N N . THR A 1 273 ? -5.474 -6.335 22.868 1.00 94.38 273 THR A N 1
ATOM 2064 C CA . THR A 1 273 ? -4.594 -6.625 24.015 1.00 94.38 273 THR A CA 1
ATOM 2065 C C . THR A 1 273 ? -4.956 -5.844 25.272 1.00 94.38 273 THR A C 1
ATOM 2067 O O . THR A 1 273 ? -4.553 -6.226 26.370 1.00 94.38 273 THR A O 1
ATOM 2070 N N . SER A 1 274 ? -5.692 -4.743 25.126 1.00 94.19 274 SER A N 1
ATOM 2071 C CA . SER A 1 274 ? -6.013 -3.810 26.203 1.00 94.19 274 SER A CA 1
ATOM 2072 C C . SER A 1 274 ? -7.379 -3.155 25.979 1.00 94.19 274 SER A C 1
ATOM 2074 O O . SER A 1 274 ? -7.884 -3.081 24.854 1.00 94.19 274 SER A O 1
ATOM 2076 N N . ASP A 1 275 ? -7.951 -2.607 27.053 1.00 94.31 275 ASP A N 1
ATOM 2077 C CA . ASP A 1 275 ? -9.152 -1.767 26.966 1.00 94.31 275 ASP A CA 1
ATOM 2078 C C . ASP A 1 275 ? -8.890 -0.508 26.107 1.00 94.31 275 ASP A C 1
ATOM 2080 O O . ASP A 1 275 ? -9.782 -0.040 25.410 1.00 94.31 275 ASP A O 1
ATOM 2084 N N . SER A 1 276 ? -7.648 0.000 26.089 1.00 94.75 276 SER A N 1
ATOM 2085 C CA . SER A 1 276 ? -7.211 1.142 25.260 1.00 94.75 276 SER A CA 1
ATOM 2086 C C . SER A 1 276 ? -7.373 0.861 23.759 1.00 94.75 276 SER A C 1
ATOM 2088 O O . SER A 1 276 ? -7.944 1.677 23.023 1.00 94.75 276 SER A O 1
ATOM 2090 N N . VAL A 1 277 ? -6.944 -0.324 23.307 1.00 95.62 277 VAL A N 1
ATOM 2091 C CA . VAL A 1 277 ? -7.119 -0.771 21.916 1.00 95.62 277 VAL A CA 1
ATOM 2092 C C . VAL A 1 277 ? -8.603 -0.922 21.583 1.00 95.62 277 VAL A C 1
ATOM 2094 O O . VAL A 1 277 ? -9.057 -0.400 20.563 1.00 95.62 277 VAL A O 1
ATOM 2097 N N . LEU A 1 278 ? -9.395 -1.564 22.451 1.00 96.38 278 LEU A N 1
ATOM 2098 C CA . LEU A 1 278 ? -10.827 -1.732 22.193 1.00 96.38 278 LEU A CA 1
ATOM 2099 C C . LEU A 1 278 ? -11.569 -0.392 22.116 1.00 96.38 278 LEU A C 1
ATOM 2101 O O . LEU A 1 278 ? -12.366 -0.190 21.202 1.00 96.38 278 LEU A O 1
ATOM 2105 N N . GLU A 1 279 ? -11.313 0.538 23.035 1.00 95.69 279 GLU A N 1
ATOM 2106 C CA . GLU A 1 279 ? -11.953 1.857 23.003 1.00 95.69 279 GLU A CA 1
ATOM 2107 C C . GLU A 1 279 ? -11.592 2.623 21.724 1.00 95.69 279 GLU A C 1
ATOM 2109 O O . GLU A 1 279 ? -12.468 3.222 21.096 1.00 95.69 279 GLU A O 1
ATOM 2114 N N . SER A 1 280 ? -10.344 2.505 21.259 1.00 95.62 280 SER A N 1
ATOM 2115 C CA . SER A 1 280 ? -9.916 3.066 19.972 1.00 95.62 280 SER A CA 1
ATOM 2116 C C . SER A 1 280 ? -10.671 2.445 18.793 1.00 95.62 280 SER A C 1
ATOM 2118 O O . SER A 1 280 ? -11.114 3.159 17.891 1.00 95.62 280 SER A O 1
ATOM 2120 N N . ILE A 1 281 ? -10.890 1.126 18.799 1.00 96.94 281 ILE A N 1
ATOM 2121 C CA . ILE A 1 281 ? -11.704 0.429 17.791 1.00 96.94 281 ILE A CA 1
ATOM 2122 C C . ILE A 1 281 ? -13.156 0.926 17.826 1.00 96.94 281 ILE A C 1
ATOM 2124 O O . ILE A 1 281 ? -13.746 1.172 16.772 1.00 96.94 281 ILE A O 1
ATOM 2128 N N . LYS A 1 282 ? -13.721 1.134 19.021 1.00 96.50 282 LYS A N 1
ATOM 2129 C CA . LYS A 1 282 ? -15.112 1.568 19.213 1.00 96.50 282 LYS A CA 1
ATOM 2130 C C . LYS A 1 282 ? -15.371 3.001 18.735 1.00 96.50 282 LYS A C 1
ATOM 2132 O O . LYS A 1 282 ? -16.528 3.321 18.464 1.00 96.50 282 LYS A O 1
ATOM 2137 N N . GLU A 1 283 ? -14.363 3.854 18.559 1.00 95.12 283 GLU A N 1
ATOM 2138 C CA . GLU A 1 283 ? -14.577 5.216 18.047 1.00 95.12 283 GLU A CA 1
ATOM 2139 C C . GLU A 1 283 ? -15.239 5.231 16.658 1.00 95.12 283 GLU A C 1
ATOM 2141 O O . GLU A 1 283 ? -14.778 4.579 15.720 1.00 95.12 283 GLU A O 1
ATOM 2146 N N . ARG A 1 284 ? -16.310 6.016 16.518 1.00 94.31 284 ARG A N 1
ATOM 2147 C CA . ARG A 1 284 ? -17.035 6.233 15.258 1.00 94.31 284 ARG A CA 1
ATOM 2148 C C . ARG A 1 284 ? -16.399 7.304 14.400 1.00 94.31 284 ARG A C 1
ATOM 2150 O O . ARG A 1 284 ? -15.847 8.259 14.938 1.00 94.31 284 ARG A O 1
ATOM 2157 N N . ASP A 1 285 ? -16.677 7.270 13.099 1.00 92.31 285 ASP A N 1
ATOM 2158 C CA . ASP A 1 285 ? -16.299 8.344 12.167 1.00 92.31 285 ASP A CA 1
ATOM 2159 C C . ASP A 1 285 ? -16.676 9.749 12.669 1.00 92.31 285 ASP A C 1
ATOM 2161 O O . ASP A 1 285 ? -15.858 10.663 12.615 1.00 92.31 285 ASP A O 1
ATOM 2165 N N . ARG A 1 286 ? -17.867 9.922 13.267 1.00 91.56 286 ARG A N 1
ATOM 2166 C CA . ARG A 1 286 ? -18.323 11.210 13.840 1.00 91.56 286 ARG A CA 1
ATOM 2167 C C . ARG A 1 286 ? -17.451 11.745 14.990 1.00 91.56 286 ARG A C 1
ATOM 2169 O O . ARG A 1 286 ? -17.555 12.918 15.336 1.00 91.56 286 ARG A O 1
ATOM 2176 N N . GLN A 1 287 ? -16.643 10.890 15.612 1.00 91.50 287 GLN A N 1
ATOM 2177 C CA . GLN A 1 287 ? -15.725 11.235 16.701 1.00 91.50 287 GLN A CA 1
ATOM 2178 C C . GLN A 1 287 ? -14.299 11.488 16.187 1.00 91.50 287 GLN A C 1
ATOM 2180 O O . GLN A 1 287 ? -13.498 12.105 16.894 1.00 91.50 287 GLN A O 1
ATOM 2185 N N . LEU A 1 288 ? -13.984 11.063 14.958 1.00 88.75 288 LEU A N 1
ATOM 2186 C CA . LEU A 1 288 ? -12.657 11.208 14.372 1.00 88.75 288 LEU A CA 1
ATOM 2187 C C . LEU A 1 288 ? -12.438 12.646 13.911 1.00 88.75 288 LEU A C 1
ATOM 2189 O O . LEU A 1 288 ? -13.021 13.131 12.943 1.00 88.75 288 LEU A O 1
ATOM 2193 N N . LYS A 1 289 ? -11.551 13.347 14.616 1.00 86.00 289 LYS A N 1
ATOM 2194 C CA . LYS A 1 289 ? -11.148 14.701 14.240 1.00 86.00 289 LYS A CA 1
ATOM 2195 C C . LYS A 1 289 ? -10.194 14.644 13.054 1.00 86.00 289 LYS A C 1
ATOM 2197 O O . LYS A 1 289 ? -9.160 13.984 13.123 1.00 86.00 289 LYS A O 1
ATOM 2202 N N . MET A 1 290 ? -10.510 15.405 12.011 1.00 85.88 290 MET A N 1
ATOM 2203 C CA . MET A 1 290 ? -9.648 15.574 10.845 1.00 85.88 290 MET A CA 1
ATOM 2204 C C . MET A 1 290 ? -9.233 17.041 10.701 1.00 85.88 290 MET A C 1
ATOM 2206 O O . MET A 1 290 ? -10.099 17.919 10.725 1.00 85.88 290 MET A O 1
ATOM 2210 N N . PRO A 1 291 ? -7.931 17.341 10.556 1.00 88.88 291 PRO A N 1
ATOM 2211 C CA . PRO A 1 291 ? -7.497 18.687 10.219 1.00 88.88 291 PRO A CA 1
ATOM 2212 C C . PRO A 1 291 ? -7.924 19.031 8.787 1.00 88.88 291 PRO A C 1
ATOM 2214 O O . PRO A 1 291 ? -7.807 18.202 7.883 1.00 88.88 291 PRO A O 1
ATOM 2217 N N . VAL A 1 292 ? -8.384 20.267 8.590 1.00 91.81 292 VAL A N 1
ATOM 2218 C CA . VAL A 1 292 ? -8.642 20.834 7.263 1.00 91.81 292 VAL A CA 1
ATOM 2219 C C . VAL A 1 292 ? -7.383 21.558 6.803 1.00 91.81 292 VAL A C 1
ATOM 2221 O O . VAL A 1 292 ? -6.882 22.439 7.502 1.00 91.81 292 VAL A O 1
ATOM 2224 N N . MET A 1 293 ? -6.866 21.168 5.645 1.00 92.06 293 MET A N 1
ATOM 2225 C CA . MET A 1 293 ? -5.644 21.702 5.054 1.00 92.06 293 MET A CA 1
ATOM 2226 C C . MET A 1 293 ? -5.960 22.316 3.690 1.00 92.06 293 MET A C 1
ATOM 2228 O O . MET A 1 293 ? -6.768 21.770 2.939 1.00 92.06 293 MET A O 1
ATOM 2232 N N . ALA A 1 294 ? -5.306 23.426 3.358 1.00 91.00 294 ALA A N 1
ATOM 2233 C CA . ALA A 1 294 ? -5.292 23.906 1.982 1.00 91.00 294 ALA A CA 1
ATOM 2234 C C . ALA A 1 294 ? -4.410 22.983 1.123 1.00 91.00 294 ALA A C 1
ATOM 2236 O O . ALA A 1 294 ? -3.383 22.499 1.618 1.00 91.00 294 ALA A O 1
ATOM 2237 N N . VAL A 1 295 ? -4.832 22.718 -0.118 1.00 87.12 295 VAL A N 1
ATOM 2238 C CA . VAL A 1 295 ? -3.956 22.138 -1.152 1.00 87.12 295 VAL A CA 1
ATOM 2239 C C . VAL A 1 295 ? -2.865 23.108 -1.580 1.00 87.12 295 VAL A C 1
ATOM 2241 O O . VAL A 1 295 ? -3.098 24.336 -1.504 1.00 87.12 295 VAL A O 1
#

Foldseek 3Di:
DFDDPVNLVVCVVVVNAAEEELVRLQVCVVVPHDDFLVNHFWYKFKKKFFAQQKKKKFKFAADDPDQAPFFDWKAKLQFTWDFDPPTPSNVRMTITMGGQPTAGPVDQQHYVQAVLLCLLVQHWIKMWTQGPVRDIDIDIGHVVRTPAMKMKGQFDLKQFAAKEFAAAPDFDFDPQAQATGDYRRPDIGGHIDALRGQCLLVVQCPQPAFQFWKAKQQFIKTWRGFHPPADSRITTTMIMGTSNRHDSVRWGWGQTSNTITIMMMMMGIRTSGDSVSSVSSNDGSVRDDHHYDYD

pLDDT: mean 93.69, std 6.9, range [56.0, 98.75]

Sequence (295 aa):
MEQSIEQINRKIEKGDAVVLTAQQVCDLVDSGEDIRAEDVDVVTAATRAIMSGTYAILSFPVESSHSFLRAKEVYMNGVPAHVGPCPNERLGILDLMLFGTDHSVNDSRYGAGHLFRDLAERMSVEVKVVTDKGDSFKTKVTLDDMPYAMLYGTRHAFKNYSAFVNTSDEPAASIFHAMEFGPKLTEATISGCGQINPVKNDPLLESLGIGTRMLMNGSEGFIMGSGTRSSVEKPNLTAFADMHGMNPEYMGGFFTSAGPECIVSWAVPVPVTSDSVLESIKERDRQLKMPVMAV

Secondary structure (DSSP, 8-state):
----HHHHHHHHHHT---EEEHHHHHHHHHTT----TTT-SEEEEEEEEE-TTEEEEEEEE---SS--S-EEEEEETTEEEEE-SS--GGGTEEEEEEETTPBPSS-TT-BHHHHHHHHHTT--EEEEEEETTS-EEEEEE-GGG-SEEEEEEEEES-SS--EEE--SSS-B--TT-SSPBPTTTT-EEE-S-GGG-HHHHSTT-SS--TT-EEEETTEEEEEEEE-TT--SSS--EEEEEEGGG--GGG-EEEEETTEEEEEEEEEEEEE--SHHHHHHHH--GGG----EEE-

Radius of gyration: 21.69 Å; chains: 1; bounding box: 56×56×59 Å